Protein AF-A0A9Q1BTY9-F1 (afdb_monomer)

InterPro domains:
  IPR027359 Voltage-dependent channel domain superfamily [G3DSA:1.20.120.350] (70-193)
  IPR028798 Two pore channel protein 2 [PTHR46768] (31-178)

Solvent-accessible surface area (backbone atoms only — not comparable to full-atom values): 19332 Å² total; per-residue (Å²): 140,76,90,82,88,76,89,77,84,79,78,96,79,78,81,90,71,83,92,81,78,96,70,88,74,77,89,74,75,88,72,70,86,66,78,76,77,64,53,66,60,60,53,52,51,52,51,51,52,54,53,27,61,78,68,72,56,80,85,69,50,53,87,47,67,68,47,45,50,52,50,55,54,56,71,28,68,69,50,46,50,52,54,53,48,38,54,52,50,59,63,53,43,58,42,60,38,82,79,42,63,65,48,97,40,89,50,80,90,70,45,66,86,60,68,78,71,62,67,67,59,58,53,49,54,49,49,55,38,50,52,52,52,50,51,51,52,53,51,51,49,64,38,45,30,76,82,53,44,81,70,38,65,64,60,49,52,50,54,50,49,53,52,51,52,52,51,49,49,53,52,45,65,75,46,60,86,75,56,86,87,73,81,74,76,76,65,76,62,75,75,57,80,68,65,72,86,45,64,80,57,50,70,57,53,58,51,48,62,65,62,63,71,74,71,86,73,84,77,86,84,85,80,88,86,90,85,83,91,83,88,90,85,89,85,84,78,84,82,81,85,68,77,82,56,90,66,55,74,53,56,48,49,64,46,61,65,45,73,68,47,31,50,50,48,50,56,42,40,65,71,51,76,44,70,61,70,77,51,46,49,49,30,73,77,37,68,72,52,46,55,58,57,54,51,50,49,72,70,65,111

Organism: Holothuria leucospilota (NCBI:txid206669)

Mean predicted aligned error: 18.23 Å

Radius of gyration: 35.83 Å; Cα contacts (8 Å, |Δi|>4): 144; chains: 1; bounding box: 82×76×101 Å

Foldseek 3Di:
DDDDDDDDDDDPPPPPDDDDDDDDDPPPPVPDPPPCVVVVLVVLLVVLVVVCVVVVHDPLWDSDSVLSVLVCVCPDPVNVVVLVVLLVLLVVLVCQPPVHVPFPDPDPVPTDDGDHDDLVVSLVSLVVSLVSLVVVLVSVCNTNDDVCQVVPPLSVVSVVLSVVSVVLSVVCVVPVVPDDDDDPPPPPSSVRNVPPVVPVVCVPVVVVVVVVVPPPDPDDDDDDDDDDDDDDDDDDDDDDPDPDDPVLVVQQCQQPVDPVSVVVSLVCVLVVVCPPSNVVSVCNVPVVSVVVSVVSNVVSD

pLDDT: mean 71.25, std 22.68, range [27.02, 96.12]

Structure (mmCIF, N/CA/C/O backbone):
data_AF-A0A9Q1BTY9-F1
#
_entry.id   AF-A0A9Q1BTY9-F1
#
loop_
_atom_site.group_PDB
_atom_site.id
_atom_site.type_symbol
_atom_site.label_atom_id
_atom_site.label_alt_id
_atom_site.label_comp_id
_atom_site.label_asym_id
_atom_site.label_entity_id
_atom_site.label_seq_id
_atom_site.pdbx_PDB_ins_code
_atom_site.Cartn_x
_atom_site.Cartn_y
_atom_site.Cartn_z
_atom_site.occupancy
_atom_site.B_iso_or_equiv
_atom_site.auth_seq_id
_atom_site.auth_comp_id
_atom_site.auth_asym_id
_atom_site.auth_atom_id
_atom_site.pdbx_PDB_model_num
ATOM 1 N N . MET A 1 1 ? 0.082 -37.544 58.918 1.00 34.84 1 MET A N 1
ATOM 2 C CA . MET A 1 1 ? 0.446 -38.167 57.631 1.00 34.84 1 MET A CA 1
ATOM 3 C C . MET A 1 1 ? -0.803 -38.863 57.139 1.00 34.84 1 MET A C 1
ATOM 5 O O . MET A 1 1 ? -1.218 -39.798 57.795 1.00 34.84 1 MET A O 1
ATOM 9 N N . GLU A 1 2 ? -1.520 -38.430 56.116 1.00 39.44 2 GLU A N 1
ATOM 10 C CA . GLU A 1 2 ? -1.364 -37.319 55.177 1.00 39.44 2 GLU A CA 1
ATOM 11 C C . GLU A 1 2 ? -2.742 -37.141 54.520 1.00 39.44 2 GLU A C 1
ATOM 13 O O . GLU A 1 2 ? -3.433 -38.130 54.280 1.00 39.44 2 GLU A O 1
ATOM 18 N N . ASN A 1 3 ? -3.154 -35.891 54.312 1.00 39.75 3 ASN A N 1
ATOM 19 C CA . ASN A 1 3 ? -4.343 -35.524 53.545 1.00 39.75 3 ASN A CA 1
ATOM 20 C C . ASN A 1 3 ? -4.148 -35.906 52.076 1.00 39.75 3 ASN A C 1
ATOM 22 O O . ASN A 1 3 ? -3.052 -35.711 51.564 1.00 39.75 3 ASN A O 1
ATOM 26 N N . HIS A 1 4 ? -5.220 -36.291 51.384 1.00 38.91 4 HIS A N 1
ATOM 27 C CA . HIS A 1 4 ? -5.396 -35.935 49.976 1.00 38.91 4 HIS A CA 1
ATOM 28 C C . HIS A 1 4 ? -6.888 -35.920 49.627 1.00 38.91 4 HIS A C 1
ATOM 30 O O . HIS A 1 4 ? -7.477 -36.941 49.280 1.00 38.91 4 HIS A O 1
ATOM 36 N N . ASP A 1 5 ? -7.474 -34.728 49.742 1.00 44.66 5 ASP A N 1
ATOM 37 C CA . ASP A 1 5 ? -8.727 -34.354 49.095 1.00 44.66 5 ASP A CA 1
ATOM 38 C C . ASP A 1 5 ? -8.501 -34.263 47.581 1.00 44.66 5 ASP A C 1
ATOM 40 O O . ASP A 1 5 ? -7.512 -33.686 47.114 1.00 44.66 5 ASP A O 1
ATOM 44 N N . GLY A 1 6 ? -9.422 -34.838 46.815 1.00 37.38 6 GLY A N 1
ATOM 45 C CA . GLY A 1 6 ? -9.457 -34.768 45.361 1.00 37.38 6 GLY A CA 1
ATOM 46 C C . GLY A 1 6 ? -10.889 -34.560 44.896 1.00 37.38 6 GLY A C 1
ATOM 47 O O . GLY A 1 6 ? -11.554 -35.519 44.515 1.00 37.38 6 GLY A O 1
ATOM 48 N N . ASP A 1 7 ? -11.353 -33.312 44.938 1.00 36.31 7 ASP A N 1
ATOM 49 C CA . ASP A 1 7 ? -12.617 -32.890 44.335 1.00 36.31 7 ASP A CA 1
ATOM 50 C C . ASP A 1 7 ? -12.505 -32.956 42.804 1.00 36.31 7 ASP A C 1
ATOM 52 O O . ASP A 1 7 ? -11.919 -32.084 42.156 1.00 36.31 7 ASP A O 1
ATOM 56 N N . TYR A 1 8 ? -13.070 -34.008 42.212 1.00 38.78 8 TYR A N 1
ATOM 57 C CA . TYR A 1 8 ? -13.344 -34.058 40.779 1.00 38.78 8 TYR A CA 1
ATOM 58 C C . TYR A 1 8 ? -14.631 -33.277 40.487 1.00 38.78 8 TYR A C 1
ATOM 60 O O . TYR A 1 8 ? -15.715 -33.663 40.913 1.00 38.78 8 TYR A O 1
ATOM 68 N N . TYR A 1 9 ? -14.514 -32.184 39.732 1.00 41.34 9 TYR A N 1
ATOM 69 C CA . TYR A 1 9 ? -15.658 -31.516 39.112 1.00 41.34 9 TYR A CA 1
ATOM 70 C C . TYR A 1 9 ? -16.168 -32.358 37.933 1.00 41.34 9 TYR A C 1
ATOM 72 O O . TYR A 1 9 ? -15.456 -32.531 36.941 1.00 41.34 9 TYR A O 1
ATOM 80 N N . GLU A 1 10 ? -17.405 -32.847 38.022 1.00 42.62 10 GLU A N 1
ATOM 81 C CA . GLU A 1 10 ? -18.132 -33.420 36.885 1.00 42.62 10 GLU A CA 1
ATOM 82 C C . GLU A 1 10 ? -18.632 -32.317 35.923 1.00 42.62 10 GLU A C 1
ATOM 84 O O . GLU A 1 10 ? -19.107 -31.269 36.374 1.00 42.62 10 GLU A O 1
ATOM 89 N N . PRO A 1 11 ? -18.564 -32.515 34.590 1.00 44.09 11 PRO A N 1
ATOM 90 C CA . PRO A 1 11 ? -19.109 -31.574 33.613 1.00 44.09 11 PRO A CA 1
ATOM 91 C C . PRO A 1 11 ? -20.645 -31.610 33.544 1.00 44.09 11 PRO A C 1
ATOM 93 O O . PRO A 1 11 ? -21.258 -32.647 33.307 1.00 44.09 11 PRO A O 1
ATOM 96 N N . LEU A 1 12 ? -21.259 -30.430 33.651 1.00 50.25 12 LEU A N 1
ATOM 97 C CA . LEU A 1 12 ? -22.705 -30.176 33.659 1.00 50.25 12 LEU A CA 1
ATOM 98 C C . LEU A 1 12 ? -23.374 -30.300 32.267 1.00 50.25 12 LEU A C 1
ATOM 100 O O . LEU A 1 12 ? -24.059 -29.376 31.832 1.00 50.25 12 LEU A O 1
ATOM 104 N N . TRP A 1 13 ? -23.158 -31.392 31.532 1.00 46.09 13 TRP A N 1
ATOM 105 C CA . TRP A 1 13 ? -23.820 -31.605 30.229 1.00 46.09 13 TRP A CA 1
ATOM 106 C C . TRP A 1 13 ? -24.440 -32.994 30.047 1.00 46.09 13 TRP A C 1
ATOM 108 O O . TRP A 1 13 ? -25.001 -33.248 28.987 1.00 46.09 13 TRP A O 1
ATOM 118 N N . ASP A 1 14 ? -24.389 -33.867 31.060 1.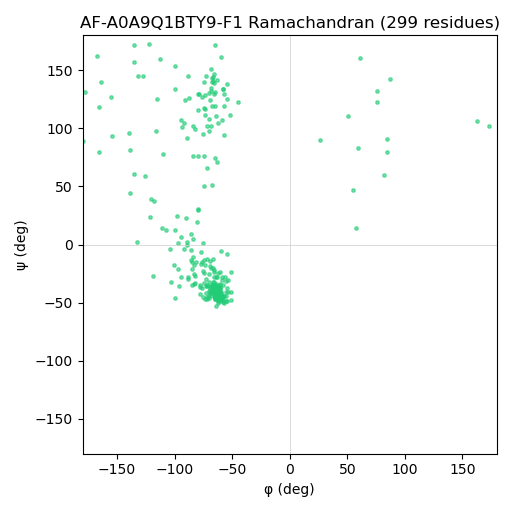00 42.00 14 ASP A N 1
ATOM 119 C CA . ASP A 1 14 ? -24.835 -35.264 30.930 1.00 42.00 14 ASP A CA 1
ATOM 120 C C . ASP A 1 14 ? -25.972 -35.664 31.887 1.00 42.00 14 ASP A C 1
ATOM 122 O O . ASP A 1 14 ? -26.015 -36.767 32.421 1.00 42.00 14 ASP A O 1
ATOM 126 N N . GLN A 1 15 ? -26.935 -34.768 32.117 1.00 42.00 15 GLN A N 1
ATOM 127 C CA . GLN A 1 15 ? -28.197 -35.137 32.771 1.00 42.00 15 GLN A CA 1
ATOM 128 C C . GLN A 1 15 ? -29.348 -35.079 31.769 1.00 42.00 15 GLN A C 1
ATOM 130 O O . GLN A 1 15 ? -30.147 -34.145 31.750 1.00 42.00 15 GLN A O 1
ATOM 135 N N . SER A 1 16 ? -29.440 -36.109 30.927 1.00 47.81 16 SER A N 1
ATOM 136 C CA . SER A 1 16 ? -30.683 -36.441 30.225 1.00 47.81 16 SER A CA 1
ATOM 137 C C . SER A 1 16 ? -31.565 -37.290 31.150 1.00 47.81 16 SER A C 1
ATOM 139 O O . SER A 1 16 ? -31.631 -38.511 31.053 1.00 47.81 16 SER A O 1
ATOM 141 N N . GLY A 1 17 ? -32.192 -36.616 32.118 1.00 40.09 17 GLY A N 1
ATOM 142 C CA . GLY A 1 17 ? -33.158 -37.195 33.049 1.00 40.09 17 GLY A CA 1
ATOM 143 C C . GLY A 1 17 ? -34.589 -37.082 32.522 1.00 40.09 17 GLY A C 1
ATOM 144 O O . GLY A 1 17 ? -35.060 -35.996 32.199 1.00 40.09 17 GLY A O 1
ATOM 145 N N . ASP A 1 18 ? -35.238 -38.236 32.437 1.00 40.19 18 ASP A N 1
ATOM 146 C CA . ASP A 1 18 ? -36.619 -38.524 32.050 1.00 40.19 18 ASP A CA 1
ATOM 147 C C . ASP A 1 18 ? -37.661 -37.582 32.703 1.00 40.19 18 ASP A C 1
ATOM 149 O O . ASP A 1 18 ? -37.743 -37.469 33.927 1.00 40.19 18 ASP A O 1
ATOM 153 N N . PHE A 1 19 ? -38.469 -36.888 31.890 1.00 39.66 19 PHE A N 1
ATOM 154 C CA . PHE A 1 19 ? -39.532 -35.989 32.360 1.00 39.66 19 PHE A CA 1
ATOM 155 C C . PHE A 1 19 ? -40.842 -36.764 32.547 1.00 39.66 19 PHE A C 1
ATOM 157 O O . PHE A 1 19 ? -41.667 -36.863 31.638 1.00 39.66 19 PHE A O 1
ATOM 164 N N . GLY A 1 20 ? -41.062 -37.263 33.762 1.00 40.53 20 GLY A N 1
ATOM 165 C CA . GLY A 1 20 ? -42.338 -37.826 34.194 1.00 40.53 20 GLY A CA 1
ATOM 166 C C . GLY A 1 20 ? -42.661 -37.417 35.626 1.00 40.53 20 GLY A C 1
ATOM 167 O O . GLY A 1 20 ? -42.216 -38.064 36.565 1.00 40.53 20 GLY A O 1
ATOM 168 N N . GLY A 1 21 ? -43.454 -36.358 35.805 1.00 34.88 21 GLY A N 1
ATOM 169 C CA . GLY A 1 21 ? -43.950 -35.974 37.128 1.00 34.88 21 GLY A CA 1
ATOM 170 C C . GLY A 1 21 ? -44.469 -34.545 37.186 1.00 34.88 21 GLY A C 1
ATOM 171 O O . GLY A 1 21 ? -43.704 -33.588 37.178 1.00 34.88 21 GLY A O 1
ATOM 172 N N . SER A 1 22 ? -45.789 -34.402 37.245 1.00 45.06 22 SER A N 1
ATOM 173 C CA . SER A 1 22 ? -46.482 -33.156 37.548 1.00 45.06 22 SER A CA 1
ATOM 174 C C . SER A 1 22 ? -46.278 -32.786 39.019 1.00 45.06 22 SER A C 1
ATOM 176 O O . SER A 1 22 ? -47.010 -33.276 39.879 1.00 45.06 22 SER A O 1
ATOM 178 N N . GLU A 1 23 ? -45.322 -31.908 39.308 1.00 40.97 23 GLU A N 1
ATOM 179 C CA . GLU A 1 23 ? -45.261 -31.204 40.587 1.00 40.97 23 GLU A CA 1
ATOM 180 C C . GLU A 1 23 ? -45.455 -29.707 40.365 1.00 40.97 23 GLU A C 1
ATOM 182 O O . GLU A 1 23 ? -44.814 -29.057 39.539 1.00 40.97 23 GLU A O 1
ATOM 187 N N . GLN A 1 24 ? -46.441 -29.188 41.082 1.00 46.28 24 GLN A N 1
ATOM 188 C CA . GLN A 1 24 ? -46.886 -27.813 41.034 1.00 46.28 24 GLN A CA 1
ATOM 189 C C . GLN A 1 24 ? -45.825 -26.933 41.698 1.00 46.28 24 GLN A C 1
ATOM 191 O O . GLN A 1 24 ? -45.719 -26.886 42.922 1.00 46.28 24 GLN A O 1
ATOM 196 N N . PHE A 1 25 ? -45.018 -26.258 40.880 1.00 41.41 25 PHE A N 1
ATOM 197 C CA . PHE A 1 25 ? -44.069 -25.259 41.355 1.00 41.41 25 PHE A CA 1
ATOM 198 C C . PHE A 1 25 ? -44.838 -24.085 41.972 1.00 41.41 25 PHE A C 1
ATOM 200 O O . PHE A 1 25 ? -45.780 -23.583 41.355 1.00 41.41 25 PHE A O 1
ATOM 207 N N . PRO A 1 26 ? -44.477 -23.629 43.181 1.00 40.16 26 PRO A N 1
ATOM 208 C CA . PRO A 1 26 ? -45.090 -22.442 43.740 1.00 40.16 26 PRO A CA 1
ATOM 209 C C . PRO A 1 26 ? -44.622 -21.225 42.927 1.00 40.16 26 PRO A C 1
ATOM 211 O O . PRO A 1 26 ? -43.421 -20.987 42.777 1.00 40.16 26 PRO A O 1
ATOM 214 N N . ASP A 1 27 ? -45.584 -20.459 42.406 1.00 45.72 27 ASP A N 1
ATOM 215 C CA . ASP A 1 27 ? -45.416 -19.186 41.687 1.00 45.72 27 ASP A CA 1
ATOM 216 C C . ASP A 1 27 ? -44.894 -18.062 42.611 1.00 45.72 27 ASP A C 1
ATOM 218 O O . ASP A 1 27 ? -45.450 -16.968 42.692 1.00 45.72 27 ASP A O 1
ATOM 222 N N . THR A 1 28 ? -43.814 -18.313 43.349 1.00 45.72 28 THR A N 1
ATOM 223 C CA . THR A 1 28 ? -43.195 -17.357 44.283 1.00 45.72 28 THR A CA 1
ATOM 224 C C . THR A 1 28 ? -41.830 -16.853 43.819 1.00 45.72 28 THR A C 1
ATOM 226 O O . THR A 1 28 ? -41.118 -16.216 44.590 1.00 45.72 28 THR A O 1
ATOM 229 N N . MET A 1 29 ? -41.464 -17.067 42.550 1.00 44.47 29 MET A N 1
ATOM 230 C CA . MET A 1 29 ? -40.267 -16.453 41.947 1.00 44.47 29 MET A CA 1
ATOM 231 C C . MET A 1 29 ? -40.569 -15.284 40.997 1.00 44.47 29 MET A C 1
ATOM 233 O O . MET A 1 29 ? -39.647 -14.598 40.565 1.00 44.47 29 MET A O 1
ATOM 237 N N . LEU A 1 30 ? -41.843 -14.973 40.735 1.00 48.91 30 LEU A N 1
ATOM 238 C CA . LEU A 1 30 ? -42.255 -13.819 39.917 1.00 48.91 30 LEU A CA 1
ATOM 239 C C . LEU A 1 30 ? -42.475 -12.533 40.730 1.00 48.91 30 LEU A C 1
ATOM 241 O O . LEU A 1 30 ? -43.172 -11.616 40.302 1.00 48.91 30 LEU A O 1
ATOM 245 N N . GLN A 1 31 ? -41.862 -12.448 41.911 1.00 47.00 31 GLN A N 1
ATOM 246 C CA . GLN A 1 31 ? -41.923 -11.257 42.752 1.00 47.00 31 GLN A CA 1
ATOM 247 C C . GLN A 1 31 ? -40.572 -10.931 43.391 1.00 47.00 31 GLN A C 1
ATOM 249 O O . GLN A 1 31 ? -40.478 -10.568 44.557 1.00 47.00 31 GLN A O 1
ATOM 254 N N . SER A 1 32 ? -39.499 -11.009 42.603 1.00 43.44 32 SER A N 1
ATOM 255 C CA . SER A 1 32 ? -38.347 -10.151 42.860 1.00 43.44 32 SER A CA 1
ATOM 256 C C . SER A 1 32 ? -38.513 -8.916 41.992 1.00 43.44 32 SER A C 1
ATOM 258 O O . SER A 1 32 ? -38.260 -8.943 40.790 1.00 43.44 32 SER A O 1
ATOM 260 N N . GLY A 1 33 ? -38.973 -7.827 42.606 1.00 47.09 33 GLY A N 1
ATOM 261 C CA . GLY A 1 33 ? -38.785 -6.484 42.079 1.00 47.09 33 GLY A CA 1
ATOM 262 C C . GLY A 1 33 ? -37.293 -6.169 42.033 1.00 47.09 33 GLY A C 1
ATOM 263 O O . GLY A 1 33 ? -36.796 -5.375 42.828 1.00 47.09 33 GLY A O 1
ATOM 264 N N . ARG A 1 34 ? -36.564 -6.813 41.118 1.00 47.28 34 ARG A N 1
ATOM 265 C CA . ARG A 1 34 ? -35.237 -6.380 40.722 1.00 47.28 34 ARG A CA 1
ATOM 266 C C . ARG A 1 34 ? -35.487 -5.177 39.836 1.00 47.28 34 ARG A C 1
ATOM 268 O O . ARG A 1 34 ? -35.808 -5.296 38.661 1.00 47.28 34 ARG A O 1
ATOM 275 N N . THR A 1 35 ? -35.432 -3.992 40.431 1.00 50.53 35 THR A N 1
ATOM 276 C CA . THR A 1 35 ? -35.117 -2.797 39.660 1.00 50.53 35 THR A CA 1
ATOM 277 C C . THR A 1 35 ? -33.772 -3.090 39.014 1.00 50.53 35 THR A C 1
ATOM 279 O O . THR A 1 35 ? -32.734 -2.962 39.667 1.00 50.53 35 THR A O 1
ATOM 282 N N . ASP A 1 36 ? -33.811 -3.593 37.783 1.00 56.72 36 ASP A N 1
ATOM 283 C CA . ASP A 1 36 ? -32.660 -3.840 36.933 1.00 56.72 36 ASP A CA 1
ATOM 284 C C . ASP A 1 36 ? -32.032 -2.485 36.609 1.00 56.72 36 ASP A C 1
ATOM 286 O O . ASP A 1 36 ? -32.120 -1.959 35.502 1.00 56.72 36 ASP A O 1
ATOM 290 N N . ILE A 1 37 ? -31.352 -1.902 37.594 1.00 57.66 37 ILE A N 1
ATOM 291 C CA . ILE A 1 37 ? -30.262 -0.967 37.359 1.00 57.66 37 ILE A CA 1
ATOM 292 C C . ILE A 1 37 ? -29.118 -1.846 36.852 1.00 57.66 37 ILE A C 1
ATOM 294 O O . ILE A 1 37 ? -28.123 -2.089 37.529 1.00 57.66 37 ILE A O 1
ATOM 298 N N . CYS A 1 38 ? -29.321 -2.437 35.676 1.00 65.50 38 CYS A N 1
ATOM 299 C CA . CYS A 1 38 ? -28.253 -3.053 34.932 1.00 65.50 38 CYS A CA 1
ATOM 300 C C . CYS A 1 38 ? -27.336 -1.887 34.585 1.00 65.50 38 CYS A C 1
ATOM 302 O O . CYS A 1 38 ? -27.743 -0.985 33.850 1.00 65.50 38 CYS A O 1
ATOM 304 N N . ASP A 1 39 ? -26.156 -1.848 35.200 1.00 83.75 39 ASP A N 1
ATOM 305 C CA . ASP A 1 39 ? -25.169 -0.812 34.932 1.00 83.75 39 ASP A CA 1
ATOM 306 C C . ASP A 1 39 ? -24.959 -0.757 33.413 1.00 83.75 39 ASP A C 1
ATOM 308 O O . ASP A 1 39 ? -24.499 -1.720 32.788 1.00 83.75 39 ASP A O 1
ATOM 312 N N . SER A 1 40 ? -25.405 0.338 32.794 1.00 84.06 40 SER A N 1
ATOM 313 C CA . SER A 1 40 ? -25.456 0.478 31.337 1.00 84.06 40 SER A CA 1
ATOM 314 C C . SER A 1 40 ? -24.062 0.366 30.720 1.00 84.06 40 SER A C 1
ATOM 316 O O . SER A 1 40 ? -23.922 -0.043 29.564 1.00 84.06 40 SER A O 1
ATOM 318 N N . THR A 1 41 ? -23.025 0.653 31.512 1.00 87.56 41 THR A N 1
ATOM 319 C CA . THR A 1 41 ? -21.621 0.482 31.141 1.00 87.56 41 THR A CA 1
ATOM 320 C C . THR A 1 41 ? -21.213 -0.994 31.091 1.00 87.56 41 THR A C 1
ATOM 322 O O . THR A 1 41 ? -20.625 -1.425 30.097 1.00 87.56 41 THR A O 1
ATOM 325 N N . ALA A 1 42 ? -21.604 -1.791 32.090 1.00 89.38 42 ALA A N 1
ATOM 326 C CA . ALA A 1 42 ? -21.352 -3.230 32.136 1.00 89.38 42 ALA A CA 1
ATOM 327 C C . ALA A 1 42 ? -22.109 -3.972 31.023 1.00 89.38 42 ALA A C 1
ATOM 329 O O . ALA A 1 42 ? -21.561 -4.875 30.388 1.00 89.38 42 ALA A O 1
ATOM 330 N N . LEU A 1 43 ? -23.342 -3.546 30.723 1.00 91.31 43 LEU A N 1
ATOM 331 C CA . LEU A 1 43 ? -24.116 -4.082 29.602 1.00 91.31 43 LEU A CA 1
ATOM 332 C C . LEU A 1 43 ? -23.453 -3.765 28.251 1.00 91.31 43 LEU A C 1
ATOM 334 O O . LEU A 1 43 ? -23.321 -4.659 27.414 1.00 91.31 43 LEU A O 1
ATOM 338 N N . LEU A 1 44 ? -22.981 -2.528 28.039 1.00 91.44 44 LEU A N 1
ATOM 339 C CA . LEU A 1 44 ? -22.255 -2.155 26.817 1.00 91.44 44 LEU A CA 1
ATOM 340 C C . LEU A 1 44 ? -20.976 -2.986 26.644 1.00 91.44 44 LEU A C 1
ATOM 342 O O . LEU A 1 44 ? -20.699 -3.467 25.544 1.00 91.44 44 LEU A O 1
ATOM 346 N N . GLN A 1 45 ? -20.222 -3.184 27.724 1.00 93.62 45 GLN A N 1
ATOM 347 C CA . GLN A 1 45 ? -19.016 -4.007 27.719 1.00 93.62 45 GLN A CA 1
ATOM 348 C C . GLN A 1 45 ? -19.325 -5.466 27.349 1.00 93.62 45 GLN A C 1
ATOM 350 O O . GLN A 1 45 ? -18.666 -6.025 26.469 1.00 93.62 45 GLN A O 1
ATOM 355 N N . ALA A 1 46 ? -20.350 -6.065 27.965 1.00 93.12 46 ALA A N 1
ATOM 356 C CA . ALA A 1 46 ? -20.770 -7.434 27.667 1.00 93.12 46 ALA A CA 1
ATOM 357 C C . ALA A 1 46 ? -21.155 -7.601 26.187 1.00 93.12 46 ALA A C 1
ATOM 359 O O . ALA A 1 46 ? -20.704 -8.541 25.530 1.00 93.12 46 ALA A O 1
ATOM 360 N N . VAL A 1 47 ? -21.917 -6.652 25.630 1.00 93.56 47 VAL A N 1
ATOM 361 C CA . VAL A 1 47 ? -22.302 -6.657 24.209 1.00 93.56 47 VAL A CA 1
ATOM 362 C C . VAL A 1 47 ? -21.073 -6.603 23.298 1.00 93.56 47 VAL A C 1
ATOM 364 O O . VAL A 1 47 ? -20.987 -7.379 22.345 1.00 93.56 47 VAL A O 1
ATOM 367 N N . VAL A 1 48 ? -20.104 -5.728 23.586 1.00 94.19 48 VAL A N 1
ATOM 368 C CA . VAL A 1 48 ? -18.885 -5.601 22.769 1.00 94.19 48 VAL A CA 1
ATOM 369 C C . VAL A 1 48 ? -18.060 -6.891 22.786 1.00 94.19 48 VAL A C 1
ATOM 371 O O . VAL A 1 48 ? -17.604 -7.322 21.726 1.00 94.19 48 VAL A O 1
ATOM 374 N N . PHE A 1 49 ? -17.924 -7.557 23.936 1.00 93.88 49 PHE A N 1
ATOM 375 C CA . PHE A 1 49 ? -17.206 -8.834 24.020 1.00 93.88 49 PHE A CA 1
ATOM 376 C C . PHE A 1 49 ? -17.900 -9.969 23.263 1.00 93.88 49 PHE A C 1
ATOM 378 O O . PHE A 1 49 ? -17.223 -10.749 22.591 1.00 93.88 49 PHE A O 1
ATOM 385 N N . VAL A 1 50 ? -19.233 -10.037 23.301 1.00 94.56 50 VAL A N 1
ATOM 386 C CA . VAL A 1 50 ? -19.990 -11.007 22.493 1.00 94.56 50 VAL A CA 1
ATOM 387 C C . VAL A 1 50 ? -19.805 -10.722 20.999 1.00 94.56 50 VAL A C 1
ATOM 389 O O . VAL A 1 50 ? -19.512 -11.637 20.227 1.00 94.56 50 VAL A O 1
ATOM 392 N N . GLU A 1 51 ? -19.897 -9.457 20.574 1.00 93.56 51 GLU A N 1
ATOM 393 C CA . GLU A 1 51 ? -19.639 -9.082 19.178 1.00 93.56 51 GLU A CA 1
ATOM 394 C C . GLU A 1 51 ? -18.198 -9.414 18.740 1.00 93.56 51 GLU A C 1
ATOM 396 O O . GLU A 1 51 ? -17.976 -9.829 17.598 1.00 93.56 51 GLU A O 1
ATOM 401 N N . ASP A 1 52 ? -17.213 -9.220 19.619 1.00 93.75 52 ASP A N 1
ATOM 402 C CA . ASP A 1 52 ? -15.807 -9.558 19.377 1.00 93.75 52 ASP A CA 1
ATOM 403 C C . ASP A 1 52 ? -15.582 -11.054 19.220 1.00 93.75 52 ASP A C 1
ATOM 405 O O . ASP A 1 52 ? -14.873 -11.454 18.292 1.00 93.75 52 ASP A O 1
ATOM 409 N N . ALA A 1 53 ? -16.221 -11.867 20.061 1.00 93.38 53 ALA A N 1
ATOM 410 C CA . ALA A 1 53 ? -16.159 -13.319 19.974 1.00 93.38 53 ALA A CA 1
ATOM 411 C C . ALA A 1 53 ? -16.721 -13.817 18.633 1.00 93.38 53 ALA A C 1
ATOM 413 O O . ALA A 1 53 ? -16.051 -14.572 17.929 1.00 93.38 53 ALA A O 1
ATOM 414 N N . VAL A 1 54 ? -17.893 -13.316 18.221 1.00 94.69 54 VAL A N 1
ATOM 415 C CA . VAL A 1 54 ? -18.524 -13.680 16.936 1.00 94.69 54 VAL A CA 1
ATOM 416 C C . VAL A 1 54 ? -17.668 -13.246 15.740 1.00 94.69 54 VAL A C 1
ATOM 418 O O . VAL A 1 54 ? -17.577 -13.953 14.737 1.00 94.69 54 VAL A O 1
ATOM 421 N N . LYS A 1 55 ? -17.017 -12.080 15.826 1.00 90.94 55 LYS A N 1
ATOM 422 C CA . LYS A 1 55 ? -16.184 -11.529 14.743 1.00 90.94 55 LYS A CA 1
ATOM 423 C C . LYS A 1 55 ? -14.716 -11.975 14.812 1.00 90.94 55 LYS A C 1
ATOM 425 O O . LYS A 1 55 ? -13.935 -11.575 13.947 1.00 90.94 55 LYS A O 1
ATOM 430 N N . TYR A 1 56 ? -14.344 -12.823 15.775 1.00 92.12 56 TYR A N 1
ATOM 431 C CA . TYR A 1 56 ? -12.978 -13.307 16.014 1.00 92.12 56 TYR A CA 1
ATOM 432 C C . TYR A 1 56 ? -11.948 -12.180 16.209 1.00 92.12 56 TYR A C 1
ATOM 434 O O . TYR A 1 56 ? -10.874 -12.186 15.598 1.00 92.12 56 TYR A O 1
ATOM 442 N N . ARG A 1 57 ? -12.281 -11.187 17.038 1.00 89.31 57 ARG A N 1
ATOM 443 C CA . ARG A 1 57 ? -11.412 -10.041 17.360 1.00 89.31 57 ARG A CA 1
ATOM 444 C C . ARG A 1 57 ? -10.708 -10.245 18.705 1.00 89.31 57 ARG A C 1
ATOM 446 O O . ARG A 1 57 ? -11.191 -10.966 19.569 1.00 89.31 57 ARG A O 1
ATOM 453 N N . SER A 1 58 ? -9.542 -9.618 18.876 1.00 87.44 58 SER A N 1
ATOM 454 C CA . SER A 1 58 ? -8.778 -9.686 20.133 1.00 87.44 58 SER A CA 1
ATOM 455 C C . SER A 1 58 ? -9.189 -8.585 21.117 1.00 87.44 58 SER A C 1
ATOM 457 O O . SER A 1 58 ? -9.435 -7.455 20.701 1.00 87.44 58 SER A O 1
ATOM 459 N N . ILE A 1 59 ? -9.168 -8.887 22.419 1.00 86.06 59 ILE A N 1
ATOM 460 C CA . ILE A 1 59 ? -9.682 -8.032 23.514 1.00 86.06 59 ILE A CA 1
ATOM 461 C C . ILE A 1 59 ? -8.679 -6.919 23.920 1.00 86.06 59 ILE A C 1
ATOM 463 O O . ILE A 1 59 ? -8.749 -6.331 24.989 1.00 86.06 59 ILE A O 1
ATOM 467 N N . ASN A 1 60 ? -7.711 -6.580 23.068 1.00 83.75 60 ASN A N 1
ATOM 468 C CA . ASN A 1 60 ? -6.609 -5.668 23.417 1.00 83.75 60 ASN A CA 1
ATOM 469 C C . ASN A 1 60 ? -6.978 -4.162 23.364 1.00 83.75 60 ASN A C 1
ATOM 471 O O . ASN A 1 60 ? -6.117 -3.338 23.056 1.00 83.75 60 ASN A O 1
ATOM 475 N N . HIS A 1 61 ? -8.236 -3.793 23.623 1.00 88.81 61 HIS A N 1
ATOM 476 C CA . HIS A 1 61 ? -8.732 -2.411 23.576 1.00 88.81 61 HIS A CA 1
ATOM 477 C C . HIS A 1 61 ? -9.120 -1.890 24.971 1.00 88.81 61 HIS A C 1
ATOM 479 O O . HIS A 1 61 ? -9.339 -2.661 25.904 1.00 88.81 61 HIS A O 1
ATOM 485 N N . LYS A 1 62 ? -9.190 -0.564 25.133 1.00 90.06 62 LYS A N 1
ATOM 486 C CA . LYS A 1 62 ? -9.625 0.068 26.390 1.00 90.06 62 LYS A CA 1
ATOM 487 C C . LYS A 1 62 ? -11.100 -0.204 26.684 1.00 90.06 62 LYS A C 1
ATOM 489 O O . LYS A 1 62 ? -11.933 -0.104 25.792 1.00 90.06 62 LYS A O 1
ATOM 494 N N . ILE A 1 63 ? -11.413 -0.441 27.955 1.00 90.38 63 ILE A N 1
ATOM 495 C CA . ILE A 1 63 ? -12.744 -0.860 28.428 1.00 90.38 63 ILE A CA 1
ATOM 496 C C . ILE A 1 63 ? -13.608 0.342 28.883 1.00 90.38 63 ILE A C 1
ATOM 498 O O . ILE A 1 63 ? -14.715 0.182 29.379 1.00 90.38 63 ILE A O 1
ATOM 502 N N . ASP A 1 64 ? -13.152 1.582 28.680 1.00 91.31 64 ASP A N 1
ATOM 503 C CA . ASP A 1 64 ? -13.925 2.770 29.073 1.00 91.31 64 ASP A CA 1
ATOM 504 C C . ASP A 1 64 ? -15.220 2.904 28.240 1.00 91.31 64 ASP A C 1
ATOM 506 O O . ASP A 1 64 ? -15.188 2.663 27.029 1.00 91.31 64 ASP A O 1
ATOM 510 N N . PRO A 1 65 ? -16.346 3.385 28.805 1.00 89.50 65 PRO A N 1
ATOM 511 C CA . PRO A 1 65 ? -17.630 3.454 28.094 1.00 89.50 65 PRO A CA 1
ATOM 512 C C . PRO A 1 65 ? -17.580 4.339 26.837 1.00 89.50 65 PRO A C 1
ATOM 514 O O . PRO A 1 65 ? -18.160 4.003 25.805 1.00 89.50 65 PRO A O 1
ATOM 517 N N . VAL A 1 66 ? -16.829 5.443 26.886 1.00 91.44 66 VAL A N 1
ATOM 518 C CA . VAL A 1 66 ? -16.610 6.328 25.729 1.00 91.44 66 VAL A CA 1
ATOM 519 C C . VAL A 1 66 ? -15.737 5.642 24.674 1.00 91.44 66 VAL A C 1
ATOM 521 O O . VAL A 1 66 ? -16.045 5.691 23.483 1.00 91.44 66 VAL A O 1
ATOM 524 N N . SER A 1 67 ? -14.675 4.953 25.101 1.00 92.50 67 SER A N 1
ATOM 525 C CA . SER A 1 67 ? -13.783 4.192 24.216 1.00 92.50 67 SER A CA 1
ATOM 526 C C . SER A 1 67 ? -14.536 3.066 23.494 1.00 92.50 67 SER A C 1
ATOM 528 O O . SER A 1 67 ? -14.352 2.880 22.292 1.00 92.50 67 SER A O 1
ATOM 530 N N . LEU A 1 68 ? -15.440 2.369 24.191 1.00 92.44 68 LEU A N 1
ATOM 531 C CA . LEU A 1 68 ? -16.301 1.320 23.634 1.00 92.44 68 LEU A CA 1
ATOM 532 C C . LEU A 1 68 ? -17.325 1.868 22.628 1.00 92.44 68 LEU A C 1
ATOM 534 O O . LEU A 1 68 ? -17.615 1.216 21.622 1.00 92.44 68 LEU A O 1
ATOM 538 N N . TRP A 1 69 ? -17.842 3.082 22.843 1.00 91.44 69 TRP A N 1
ATOM 539 C CA . TRP A 1 69 ? -18.700 3.743 21.856 1.00 91.44 69 TRP A CA 1
ATOM 540 C C . TRP A 1 69 ? -17.943 4.007 20.547 1.00 91.44 69 TRP A C 1
ATOM 542 O O . TRP A 1 69 ? -18.390 3.581 19.477 1.00 91.44 69 TRP A O 1
ATOM 552 N N . TYR A 1 70 ? -16.751 4.612 20.628 1.00 93.56 70 TYR A N 1
ATOM 553 C CA . TYR A 1 70 ? -15.886 4.824 19.461 1.00 93.56 70 TYR A CA 1
ATOM 554 C C . TYR A 1 70 ? -15.479 3.510 18.790 1.00 93.56 70 TYR A C 1
ATOM 556 O O . TYR A 1 70 ? -15.435 3.442 17.564 1.00 93.56 70 TYR A O 1
ATOM 564 N N . TYR A 1 71 ? -15.230 2.455 19.570 1.00 94.25 71 TYR A N 1
ATOM 565 C CA . TYR A 1 71 ? -14.938 1.116 19.057 1.00 94.25 71 TYR A CA 1
ATOM 566 C C . TYR A 1 71 ? -16.080 0.592 18.179 1.00 94.25 71 TYR A C 1
ATOM 568 O O . TYR A 1 71 ? -15.854 0.116 17.063 1.00 94.25 71 TYR A O 1
ATOM 576 N N . ARG A 1 72 ? -17.325 0.729 18.645 1.00 93.19 72 ARG A N 1
ATOM 577 C CA . ARG A 1 72 ? -18.511 0.276 17.912 1.00 93.19 72 ARG A CA 1
ATOM 578 C C . ARG A 1 72 ? -18.747 1.082 16.633 1.00 93.19 72 ARG A C 1
ATOM 580 O O . ARG A 1 72 ? -19.083 0.495 15.605 1.00 93.19 72 ARG A O 1
ATOM 587 N N . VAL A 1 73 ? -18.515 2.397 16.674 1.00 93.88 73 VAL A N 1
ATOM 588 C CA . VAL A 1 73 ? -18.565 3.274 15.489 1.00 93.88 73 VAL A CA 1
ATOM 589 C C . VAL A 1 73 ? -17.466 2.908 14.490 1.00 93.88 73 VAL A C 1
ATOM 591 O O . VAL A 1 73 ? -17.751 2.740 13.307 1.00 93.88 73 VAL A O 1
ATOM 594 N N . TYR A 1 74 ? -16.231 2.716 14.951 1.00 94.38 74 TYR A N 1
ATOM 595 C CA . TYR A 1 74 ? -15.088 2.364 14.107 1.00 94.38 74 TYR A CA 1
ATOM 596 C C . TYR A 1 74 ? -15.304 1.034 13.367 1.00 94.38 74 TYR A C 1
ATOM 598 O O . TYR A 1 74 ? -15.047 0.936 12.169 1.00 94.38 74 TYR A O 1
ATOM 606 N N . TYR A 1 75 ? -15.855 0.024 14.044 1.00 92.94 75 TYR A N 1
ATOM 607 C CA . TYR A 1 75 ? -16.184 -1.273 13.436 1.00 92.94 75 TYR A CA 1
ATOM 608 C C . TYR A 1 75 ? -17.557 -1.328 12.749 1.00 92.94 75 TYR A C 1
ATOM 610 O O . TYR A 1 75 ? -18.010 -2.407 12.347 1.00 92.94 75 TYR A O 1
ATOM 618 N N . SER A 1 76 ? -18.236 -0.192 12.603 1.00 94.31 76 SER A N 1
ATOM 619 C CA . SER A 1 76 ? -19.472 -0.123 11.832 1.00 94.31 76 SER A CA 1
ATOM 620 C C . SER A 1 76 ? -19.195 -0.344 10.340 1.00 94.31 76 SER A C 1
ATOM 622 O O . SER A 1 76 ? -18.128 -0.020 9.816 1.00 94.31 76 SER A O 1
ATOM 624 N N . ARG A 1 77 ? -20.185 -0.894 9.627 1.00 94.25 77 ARG A N 1
ATOM 625 C CA . ARG A 1 77 ? -20.105 -1.133 8.178 1.00 94.25 77 ARG A CA 1
ATOM 626 C C . ARG A 1 77 ? -19.679 0.099 7.363 1.00 94.25 77 ARG A C 1
ATOM 628 O O . ARG A 1 77 ? -18.788 -0.085 6.539 1.00 94.25 77 ARG A O 1
ATOM 635 N N . PRO A 1 78 ? -20.245 1.310 7.556 1.00 95.69 78 PRO A N 1
ATOM 636 C CA . PRO A 1 78 ? -19.882 2.460 6.728 1.00 95.69 78 PRO A CA 1
ATOM 637 C C . PRO A 1 78 ? -18.431 2.905 6.933 1.00 95.69 78 PRO A C 1
ATOM 639 O O . PRO A 1 78 ? -17.750 3.187 5.953 1.00 95.69 78 PRO A O 1
ATOM 642 N N . VAL A 1 79 ? -17.931 2.915 8.175 1.00 94.38 79 VAL A N 1
ATOM 643 C CA . VAL A 1 79 ? -16.543 3.320 8.462 1.00 94.38 79 VAL A CA 1
ATOM 644 C C . VAL A 1 79 ? -15.555 2.323 7.861 1.00 94.38 79 VAL A C 1
ATOM 646 O O . VAL A 1 79 ? -14.601 2.724 7.200 1.00 94.38 79 VAL A O 1
ATOM 649 N N . GLN A 1 80 ? -15.817 1.024 8.009 1.00 93.31 80 GLN A N 1
ATOM 650 C CA . GLN A 1 80 ? -14.974 -0.009 7.404 1.00 93.31 80 GLN A CA 1
ATOM 651 C C . GLN A 1 80 ? -14.995 0.071 5.870 1.00 93.31 80 GLN A C 1
ATOM 653 O O . GLN A 1 80 ? -13.943 0.020 5.239 1.00 93.31 80 GLN A O 1
ATOM 658 N N . TRP A 1 81 ? -16.170 0.272 5.260 1.00 96.12 81 TRP A N 1
ATOM 659 C CA . TRP A 1 81 ? -16.288 0.489 3.814 1.00 96.12 81 TRP A CA 1
ATOM 660 C C . TRP A 1 81 ? -15.509 1.712 3.335 1.00 96.12 81 TRP A C 1
ATOM 662 O O . TRP A 1 81 ? -14.863 1.638 2.297 1.00 96.12 81 TRP A O 1
ATOM 672 N N . LEU A 1 82 ? -15.536 2.812 4.089 1.00 94.94 82 LEU A N 1
ATOM 673 C CA . LEU A 1 82 ? -14.793 4.026 3.762 1.00 94.94 82 LEU A CA 1
ATOM 674 C C . LEU A 1 82 ? -13.279 3.776 3.754 1.00 94.94 82 LEU A C 1
ATOM 676 O O . LEU A 1 82 ? -12.600 4.198 2.819 1.00 94.94 82 LEU A O 1
ATOM 680 N N . VAL A 1 83 ? -12.753 3.047 4.744 1.00 92.38 83 VAL A N 1
ATOM 681 C CA . VAL A 1 83 ? -11.326 2.684 4.781 1.00 92.38 83 VAL A CA 1
ATOM 682 C C . VAL A 1 83 ? -10.968 1.769 3.604 1.00 92.38 83 VAL A C 1
ATOM 684 O O . VAL A 1 83 ? -9.989 2.027 2.907 1.00 92.38 83 VAL A O 1
ATOM 687 N N . TYR A 1 84 ? -11.779 0.748 3.308 1.00 93.19 84 TYR A N 1
ATOM 688 C CA . TYR A 1 84 ? -11.544 -0.131 2.152 1.00 93.19 84 TYR A CA 1
ATOM 689 C C . TYR A 1 84 ? -11.646 0.600 0.806 1.00 93.19 84 TYR A C 1
ATOM 691 O O . TYR A 1 84 ? -10.863 0.329 -0.109 1.00 93.19 84 TYR A O 1
ATOM 699 N N . ALA A 1 85 ? -12.567 1.554 0.683 1.00 94.38 85 ALA A N 1
ATOM 700 C CA . ALA A 1 85 ? -12.681 2.401 -0.495 1.00 94.38 85 ALA A CA 1
ATOM 701 C C . ALA A 1 85 ? -11.428 3.269 -0.669 1.00 94.38 85 ALA A C 1
ATOM 703 O O . ALA A 1 85 ? -10.876 3.302 -1.764 1.00 94.38 85 ALA A O 1
ATOM 704 N N . ALA A 1 86 ? -10.921 3.892 0.401 1.00 93.06 86 ALA A N 1
ATOM 705 C CA . ALA A 1 86 ? -9.681 4.671 0.355 1.00 93.06 86 ALA A CA 1
ATOM 706 C C . ALA A 1 86 ? -8.473 3.818 -0.071 1.00 93.06 86 ALA A C 1
ATOM 708 O O . ALA A 1 86 ? -7.688 4.245 -0.916 1.00 93.06 86 ALA A O 1
ATOM 709 N N . ILE 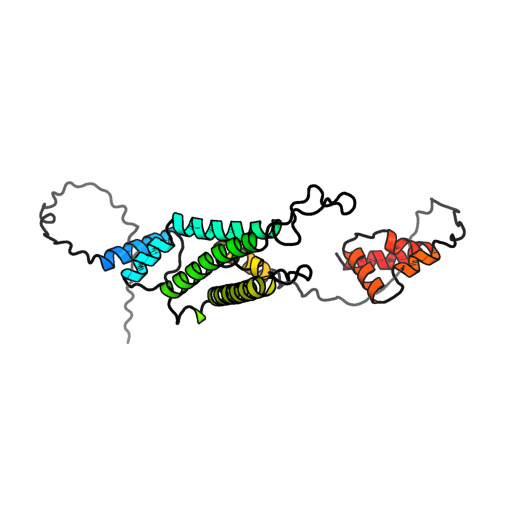A 1 87 ? -8.361 2.582 0.435 1.00 91.06 87 ILE A N 1
ATOM 710 C CA . ILE A 1 87 ? -7.337 1.618 -0.010 1.00 91.06 87 ILE A CA 1
ATOM 711 C C . ILE A 1 87 ? -7.456 1.365 -1.512 1.00 91.06 87 ILE A C 1
ATOM 713 O O . ILE A 1 87 ? -6.461 1.457 -2.231 1.00 91.06 87 ILE A O 1
ATOM 717 N N . THR A 1 88 ? -8.666 1.080 -1.987 1.00 91.06 88 THR A N 1
ATOM 718 C CA . THR A 1 88 ? -8.922 0.806 -3.406 1.00 91.06 88 THR A CA 1
ATOM 719 C C . THR A 1 88 ? -8.558 2.012 -4.271 1.00 91.06 88 THR A C 1
ATOM 721 O O . THR A 1 88 ? -7.868 1.861 -5.274 1.00 91.06 88 THR A O 1
ATOM 724 N N . VAL A 1 89 ? -8.951 3.220 -3.860 1.00 92.00 89 VAL A N 1
ATOM 725 C CA . VAL A 1 89 ? -8.646 4.466 -4.579 1.00 92.00 89 VAL A CA 1
ATOM 726 C C . VAL A 1 89 ? -7.140 4.709 -4.666 1.00 92.00 89 VAL A C 1
ATOM 728 O O . VAL A 1 89 ? -6.658 5.036 -5.745 1.00 92.00 89 VAL A O 1
ATOM 731 N N . VAL A 1 90 ? -6.379 4.494 -3.587 1.00 89.12 90 VAL A N 1
ATOM 732 C CA . VAL A 1 90 ? -4.911 4.658 -3.608 1.00 89.12 90 VAL A CA 1
ATOM 733 C C . VAL A 1 90 ? -4.226 3.652 -4.533 1.00 89.12 90 VAL A C 1
ATOM 735 O O . VAL A 1 90 ? -3.267 4.009 -5.211 1.00 89.12 90 VAL A O 1
ATOM 738 N N . HIS A 1 91 ? -4.728 2.419 -4.623 1.00 88.44 91 HIS A N 1
ATOM 739 C CA . HIS A 1 91 ? -4.192 1.443 -5.576 1.00 88.44 91 HIS A CA 1
ATOM 740 C C . HIS A 1 91 ? -4.578 1.783 -7.021 1.00 88.44 91 HIS A C 1
ATOM 742 O O . HIS A 1 91 ? -3.776 1.593 -7.932 1.00 88.44 91 HIS A O 1
ATOM 748 N N . LEU A 1 92 ? -5.777 2.328 -7.246 1.00 88.81 92 LEU A N 1
ATOM 749 C CA . LEU A 1 92 ? -6.207 2.759 -8.578 1.00 88.81 92 LEU A CA 1
ATOM 750 C C . LEU A 1 92 ? -5.493 4.033 -9.052 1.00 88.81 92 LEU A C 1
ATOM 752 O O . LEU A 1 92 ? -5.269 4.201 -10.250 1.00 88.81 92 LEU A O 1
ATOM 756 N N . LEU A 1 93 ? -5.092 4.904 -8.124 1.00 86.69 93 LEU A N 1
ATOM 757 C CA . LEU A 1 93 ? -4.299 6.103 -8.401 1.00 86.69 93 LEU A CA 1
ATOM 758 C C . LEU A 1 93 ? -2.991 5.775 -9.135 1.00 86.69 93 LEU A C 1
ATOM 760 O O . LEU A 1 93 ? -2.593 6.546 -10.004 1.00 86.69 93 LEU A O 1
ATOM 764 N N . ALA A 1 94 ? -2.396 4.601 -8.900 1.00 84.06 94 ALA A N 1
ATOM 765 C CA . ALA A 1 94 ? -1.194 4.152 -9.607 1.00 84.06 94 ALA A CA 1
ATOM 766 C C . ALA A 1 94 ? -1.373 4.053 -11.138 1.00 84.06 94 ALA A C 1
ATOM 768 O O . ALA A 1 94 ? -0.412 4.243 -11.876 1.00 84.06 94 ALA A O 1
ATOM 769 N N . PHE A 1 95 ? -2.591 3.807 -11.643 1.00 85.19 95 PHE A N 1
ATOM 770 C CA . PHE A 1 95 ? -2.850 3.785 -13.094 1.00 85.19 95 PHE A CA 1
ATOM 771 C C . PHE A 1 95 ? -2.876 5.186 -13.718 1.00 85.19 95 PHE A C 1
ATOM 773 O O . PHE A 1 95 ? -2.664 5.341 -14.926 1.00 85.19 95 PHE A O 1
ATOM 780 N N . VAL A 1 96 ? -3.175 6.191 -12.899 1.00 84.50 96 VAL A N 1
ATOM 781 C CA . VAL A 1 96 ? -3.359 7.589 -13.295 1.00 84.50 96 VAL A CA 1
ATOM 782 C C . VAL A 1 96 ? -2.081 8.400 -13.081 1.00 84.50 96 VAL A C 1
ATOM 784 O O . VAL A 1 96 ? -1.768 9.285 -13.882 1.00 84.50 96 VAL A O 1
ATOM 787 N N . GLU A 1 97 ? -1.341 8.095 -12.018 1.00 79.88 97 GLU A N 1
ATOM 788 C CA . GLU A 1 97 ? -0.044 8.684 -11.691 1.00 79.88 97 GLU A CA 1
ATOM 789 C C . GLU A 1 97 ? 0.992 8.454 -12.795 1.00 79.88 97 GLU A C 1
ATOM 791 O O . G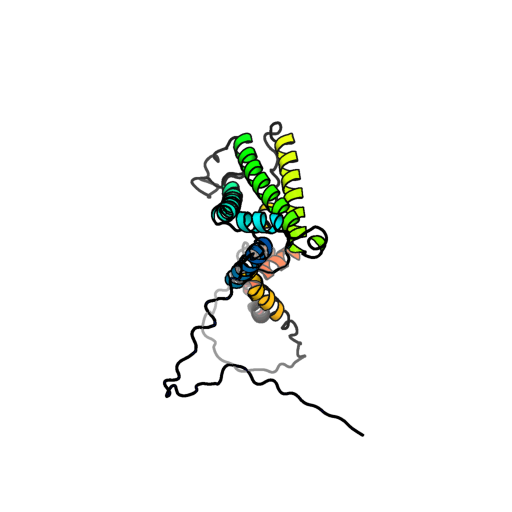LU A 1 97 ? 0.822 7.619 -13.676 1.00 79.88 97 GLU A O 1
ATOM 796 N N . ARG A 1 98 ? 2.063 9.254 -12.796 1.00 72.56 98 ARG A N 1
ATOM 797 C CA . ARG A 1 98 ? 3.106 9.179 -13.827 1.00 72.56 98 ARG A CA 1
ATOM 798 C C . ARG A 1 98 ? 4.060 8.017 -13.522 1.00 72.56 98 ARG A C 1
ATOM 800 O O . ARG A 1 98 ? 4.593 8.044 -12.424 1.00 72.56 98 ARG A O 1
ATOM 807 N N . PRO A 1 99 ? 4.367 7.109 -14.476 1.00 75.19 99 PRO A N 1
ATOM 808 C CA . PRO A 1 99 ? 3.854 7.071 -15.839 1.00 75.19 99 PRO A CA 1
ATOM 809 C C . PRO A 1 99 ? 2.447 6.471 -15.882 1.00 75.19 99 PRO A C 1
ATOM 811 O O . PRO A 1 99 ? 2.209 5.374 -15.387 1.00 75.19 99 PRO A O 1
ATOM 814 N N . SER A 1 100 ? 1.526 7.175 -16.539 1.00 79.06 100 SER A N 1
ATOM 815 C CA . SER A 1 100 ? 0.136 6.741 -16.609 1.00 79.06 100 SER A CA 1
ATOM 816 C C . SER A 1 100 ? 0.019 5.480 -17.462 1.00 79.06 100 SER A C 1
ATOM 818 O O . SER A 1 100 ? 0.546 5.410 -18.579 1.00 79.06 100 SER A O 1
ATOM 820 N N . SER A 1 101 ? -0.702 4.492 -16.936 1.00 83.56 101 SER A N 1
ATOM 821 C CA . SER A 1 101 ? -1.005 3.238 -17.632 1.00 83.56 101 SER A CA 1
ATOM 822 C 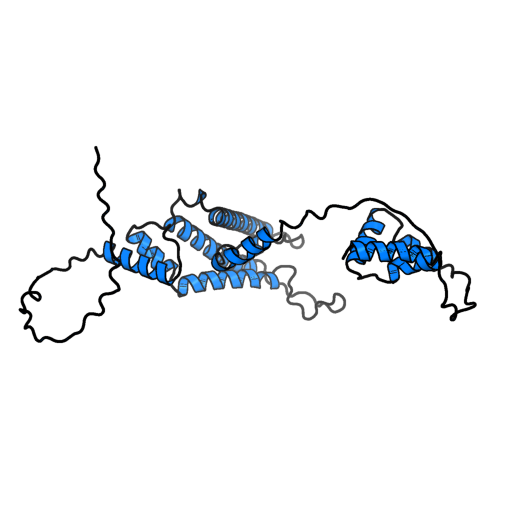C . SER A 1 101 ? -2.254 3.352 -18.517 1.00 83.56 101 SER A C 1
ATOM 824 O O . SER A 1 101 ? -2.576 2.411 -19.240 1.00 83.56 101 SER A O 1
ATOM 826 N N . LEU A 1 102 ? -2.961 4.492 -18.486 1.00 80.62 102 LEU A N 1
ATOM 827 C CA . LEU A 1 102 ? -4.037 4.816 -19.427 1.00 80.62 102 LEU A CA 1
ATOM 828 C C . LEU A 1 102 ? -3.458 5.194 -20.799 1.00 80.62 102 LEU A C 1
ATOM 830 O O . LEU A 1 102 ? -3.416 6.361 -21.194 1.00 80.62 102 LEU A O 1
ATOM 834 N N . THR A 1 103 ? -3.020 4.181 -21.537 1.00 82.81 103 THR A N 1
ATOM 835 C CA . THR A 1 103 ? -2.713 4.278 -22.964 1.00 82.81 103 THR A CA 1
ATOM 836 C C . THR A 1 103 ? -3.462 3.190 -23.718 1.00 82.81 103 THR A C 1
ATOM 838 O O . THR A 1 103 ? -3.658 2.094 -23.209 1.00 82.81 103 THR A O 1
ATOM 841 N N . TRP A 1 104 ? -3.896 3.497 -24.942 1.00 82.31 104 TRP A N 1
ATOM 842 C CA . TRP A 1 104 ? -4.641 2.552 -25.784 1.00 82.31 104 TRP A CA 1
ATOM 843 C C . TRP A 1 104 ? -3.843 1.279 -26.110 1.00 82.31 104 TRP A C 1
ATOM 845 O O . TRP A 1 104 ? -4.409 0.197 -26.203 1.00 82.31 104 TRP A O 1
ATOM 855 N N . SER A 1 105 ? -2.523 1.414 -26.258 1.00 86.25 105 SER A N 1
ATOM 856 C CA . SER A 1 105 ? -1.591 0.310 -26.478 1.00 86.25 105 SER A CA 1
ATOM 857 C C . SER A 1 105 ? -0.401 0.428 -25.525 1.00 86.25 105 SER A C 1
ATOM 859 O O . SER A 1 105 ? 0.041 1.541 -25.221 1.00 86.25 105 SER A O 1
ATOM 861 N N . SER A 1 106 ? 0.108 -0.717 -25.065 1.00 87.19 106 SER A N 1
ATOM 862 C CA . SER A 1 106 ? 1.364 -0.826 -24.308 1.00 87.19 106 SER A CA 1
ATOM 863 C C . SER A 1 106 ? 2.592 -0.934 -25.219 1.00 87.19 106 SER A C 1
ATOM 865 O O . SER A 1 106 ? 3.712 -0.791 -24.735 1.00 87.19 106 SER A O 1
ATOM 867 N N . ASP A 1 107 ? 2.392 -1.184 -26.518 1.00 88.88 107 ASP A N 1
ATOM 868 C CA . ASP A 1 107 ? 3.469 -1.295 -27.503 1.00 88.88 107 ASP A CA 1
ATOM 869 C C . ASP A 1 107 ? 4.151 0.071 -27.699 1.00 88.88 107 ASP A C 1
ATOM 871 O O . ASP A 1 107 ? 3.473 1.007 -28.135 1.00 88.88 107 ASP A O 1
ATOM 875 N N . PRO A 1 108 ? 5.466 0.210 -27.422 1.00 85.75 108 PRO A N 1
ATOM 876 C CA . PRO A 1 108 ? 6.204 1.458 -27.607 1.00 85.75 108 PRO A CA 1
ATOM 877 C C . PRO A 1 108 ? 6.079 2.061 -29.009 1.00 85.75 108 PRO A C 1
ATOM 879 O O . PRO A 1 108 ? 6.110 3.284 -29.134 1.00 85.75 108 PRO A O 1
ATOM 882 N N . TYR A 1 109 ? 5.906 1.235 -30.047 1.00 87.81 109 TYR A N 1
ATOM 883 C CA . TYR A 1 109 ? 5.786 1.704 -31.430 1.00 87.81 109 TYR A CA 1
ATOM 884 C C . TYR A 1 109 ? 4.441 2.376 -31.716 1.00 87.81 109 TYR A C 1
ATOM 886 O O . TYR A 1 109 ? 4.384 3.350 -32.464 1.00 87.81 109 TYR A O 1
ATOM 894 N N . TYR A 1 110 ? 3.362 1.887 -31.101 1.00 87.06 110 TYR A N 1
ATOM 895 C CA . TYR A 1 110 ? 2.001 2.407 -31.290 1.00 87.06 110 TYR A CA 1
ATOM 896 C C . TYR A 1 110 ? 1.495 3.192 -30.075 1.00 87.06 110 TYR A C 1
ATOM 898 O O . TYR A 1 110 ? 0.298 3.485 -29.963 1.00 87.06 110 TYR A O 1
ATOM 906 N N . ARG A 1 111 ? 2.385 3.525 -29.135 1.00 83.19 111 ARG A N 1
ATOM 907 C CA . ARG A 1 111 ? 2.016 4.225 -27.909 1.00 83.19 111 ARG A CA 1
ATOM 908 C C . ARG A 1 111 ? 1.703 5.684 -28.228 1.00 83.19 111 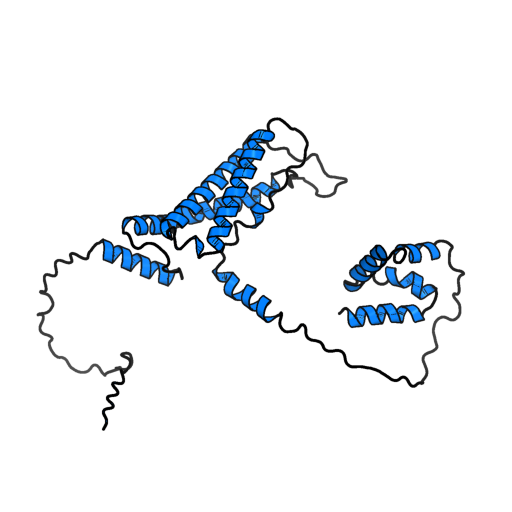ARG A C 1
ATOM 910 O O . ARG A 1 111 ? 2.583 6.468 -28.569 1.00 83.19 111 ARG A O 1
ATOM 917 N N . GLY A 1 112 ? 0.431 6.054 -28.094 1.00 81.50 112 GLY A N 1
ATOM 918 C CA . GLY A 1 112 ? 0.010 7.454 -28.118 1.00 81.50 112 GLY A CA 1
ATOM 919 C C . GLY A 1 112 ? 0.571 8.249 -26.933 1.00 81.50 112 GLY A C 1
ATOM 920 O O . GLY A 1 112 ? 1.139 7.689 -25.992 1.00 81.50 112 GLY A O 1
ATOM 921 N N . THR A 1 113 ? 0.385 9.570 -26.945 1.00 80.38 113 THR A N 1
ATOM 922 C CA . THR A 1 113 ? 0.773 10.411 -25.808 1.00 80.38 113 THR A CA 1
ATOM 923 C C . THR A 1 113 ? -0.089 10.070 -24.584 1.00 80.38 113 THR A C 1
ATOM 925 O O . THR A 1 113 ? -1.317 10.008 -24.697 1.00 80.38 113 THR A O 1
ATOM 928 N N . PRO A 1 114 ? 0.513 9.815 -23.407 1.00 76.81 114 PRO A N 1
ATOM 929 C CA . PRO A 1 114 ? -0.257 9.491 -22.214 1.00 76.81 114 PRO A CA 1
ATOM 930 C C . PRO A 1 114 ? -1.101 10.695 -21.794 1.00 76.81 114 PRO A C 1
ATOM 932 O O . PRO A 1 114 ? -0.634 11.839 -21.820 1.00 76.81 114 PRO A O 1
ATOM 935 N N . TYR A 1 115 ? -2.343 10.434 -21.387 1.00 79.44 115 TYR A N 1
ATOM 936 C CA . TYR A 1 115 ? -3.228 11.473 -20.875 1.00 79.44 115 TYR A CA 1
ATOM 937 C C . TYR A 1 115 ? -2.661 12.047 -19.570 1.00 79.44 115 TYR A C 1
ATOM 939 O O . TYR A 1 115 ? -2.489 11.328 -18.588 1.00 79.44 115 TYR A O 1
ATOM 947 N N . GLN A 1 116 ? -2.363 13.348 -19.550 1.00 77.69 116 GLN A N 1
ATOM 948 C CA . GLN A 1 116 ? -1.791 14.006 -18.377 1.00 77.69 116 GLN A CA 1
ATOM 949 C C . GLN A 1 116 ? -2.894 14.630 -17.524 1.00 77.69 116 GLN A C 1
ATOM 951 O O . GLN A 1 116 ? -3.457 15.667 -17.876 1.00 77.69 116 GLN A O 1
ATOM 956 N N . ILE A 1 117 ? -3.174 14.021 -16.372 1.00 79.88 117 ILE A N 1
ATOM 957 C CA . ILE A 1 117 ? -4.065 14.622 -15.374 1.00 79.88 117 ILE A CA 1
ATOM 958 C C . ILE A 1 117 ? -3.337 15.784 -14.696 1.00 79.88 117 ILE A C 1
ATOM 960 O O . ILE A 1 117 ? -2.119 15.762 -14.498 1.00 79.88 117 ILE A O 1
ATOM 964 N N . SER A 1 118 ? -4.090 16.826 -14.352 1.00 83.12 118 SER A N 1
ATOM 965 C CA . SER A 1 118 ? -3.552 17.966 -13.615 1.00 83.12 118 SER A CA 1
ATOM 966 C C . SER A 1 118 ? -2.945 17.524 -12.280 1.00 83.12 118 SER A C 1
ATOM 968 O O . SER A 1 118 ? -3.573 16.790 -11.518 1.00 83.12 118 SER A O 1
ATOM 970 N N . CYS A 1 119 ? -1.746 18.027 -11.975 1.00 76.94 119 CYS A N 1
ATOM 971 C CA . CYS A 1 119 ? -0.988 17.666 -10.772 1.00 76.94 119 CYS A CA 1
ATOM 972 C C . CYS A 1 119 ? -1.782 17.888 -9.475 1.00 76.94 119 CYS A C 1
ATOM 974 O O . CYS A 1 119 ? -1.744 17.060 -8.569 1.00 76.94 119 CYS A O 1
ATOM 976 N N . TRP A 1 120 ? -2.529 18.992 -9.395 1.00 82.62 120 TRP A N 1
ATOM 977 C CA . TRP A 1 120 ? -3.311 19.336 -8.207 1.00 82.62 120 TRP A CA 1
ATOM 978 C C . TRP A 1 120 ? -4.443 18.337 -7.940 1.00 82.62 120 TRP A C 1
ATOM 980 O O . TRP A 1 120 ? -4.760 18.082 -6.785 1.00 82.62 120 TRP A O 1
ATOM 990 N N . ALA A 1 121 ? -5.032 17.747 -8.986 1.00 85.94 121 ALA A N 1
ATOM 991 C CA . ALA A 1 121 ? -6.156 16.828 -8.843 1.00 85.94 121 ALA A CA 1
ATOM 992 C C . ALA A 1 121 ? -5.696 15.488 -8.255 1.00 85.94 121 ALA A C 1
ATOM 994 O O . ALA A 1 121 ? -6.278 15.008 -7.287 1.00 85.94 121 ALA A O 1
ATOM 995 N N . VAL A 1 122 ? -4.609 14.923 -8.790 1.00 86.12 122 VAL A N 1
ATOM 996 C CA . VAL A 1 122 ? -4.012 13.674 -8.285 1.00 86.12 122 VAL A CA 1
ATOM 997 C C . VAL A 1 122 ? -3.540 13.858 -6.841 1.00 86.12 122 VAL A C 1
ATOM 999 O O . VAL A 1 122 ? -3.919 13.091 -5.959 1.00 86.12 122 VAL A O 1
ATOM 1002 N N . SER A 1 123 ? -2.813 14.947 -6.579 1.00 86.12 123 SER A N 1
ATOM 1003 C CA . SER A 1 123 ? -2.306 15.262 -5.243 1.00 86.12 123 SER A CA 1
ATOM 1004 C C . SER A 1 123 ? -3.421 15.528 -4.216 1.00 86.12 123 SER A C 1
ATOM 1006 O O . SER A 1 123 ? -3.281 15.160 -3.050 1.00 86.12 123 SER A O 1
ATOM 1008 N N . ALA A 1 124 ? -4.555 16.113 -4.620 1.00 89.81 124 ALA A N 1
ATOM 1009 C CA . ALA A 1 124 ? -5.703 16.314 -3.732 1.00 89.81 124 ALA A CA 1
ATOM 1010 C C . ALA A 1 124 ? -6.406 14.996 -3.367 1.00 89.81 124 ALA A C 1
ATOM 1012 O O . ALA A 1 124 ? -6.800 14.809 -2.214 1.00 89.81 124 ALA A O 1
ATOM 1013 N N . ILE A 1 125 ? -6.551 14.072 -4.323 1.00 91.44 125 ILE A N 1
ATOM 1014 C CA . ILE A 1 125 ? -7.141 12.749 -4.060 1.00 91.44 125 ILE A CA 1
ATOM 1015 C C . ILE A 1 125 ? -6.225 11.946 -3.128 1.00 91.44 125 ILE A C 1
ATOM 1017 O O . ILE A 1 125 ? -6.708 11.302 -2.193 1.00 91.44 125 ILE A O 1
ATOM 1021 N N . GLU A 1 126 ? -4.911 12.029 -3.331 1.00 90.44 126 GLU A N 1
ATOM 1022 C CA . GLU A 1 126 ? -3.925 11.416 -2.444 1.00 90.44 126 GLU A CA 1
ATOM 1023 C C . GLU A 1 126 ? -3.995 11.995 -1.024 1.00 90.44 126 GLU A C 1
ATOM 1025 O O . GLU A 1 126 ? -4.090 11.226 -0.067 1.00 90.44 126 GLU A O 1
ATOM 1030 N N . LEU A 1 127 ? -4.074 13.325 -0.873 1.00 91.00 127 LEU A N 1
ATOM 1031 C CA . LEU A 1 127 ? -4.270 13.969 0.433 1.00 91.00 127 LEU A CA 1
ATOM 1032 C C . LEU A 1 127 ? -5.542 13.473 1.125 1.00 91.00 127 LEU A C 1
ATOM 1034 O O . LEU A 1 127 ? -5.525 13.183 2.320 1.00 91.00 127 LEU A O 1
ATOM 1038 N N . MET A 1 128 ? -6.647 13.374 0.384 1.00 94.00 128 MET A N 1
ATOM 1039 C CA . MET A 1 128 ? -7.919 12.901 0.924 1.00 94.00 128 MET A CA 1
ATOM 1040 C C . MET A 1 128 ? -7.796 11.467 1.457 1.00 94.00 128 MET A C 1
ATOM 1042 O O . MET A 1 128 ? -8.264 11.176 2.558 1.00 94.00 128 MET A O 1
ATOM 1046 N N . CYS A 1 129 ? -7.120 10.580 0.723 1.00 93.81 129 CYS A N 1
ATOM 1047 C CA . CYS A 1 129 ? -6.891 9.206 1.169 1.00 93.81 129 CYS A CA 1
ATOM 1048 C C . CYS A 1 129 ? -5.920 9.137 2.360 1.00 93.81 129 CYS A C 1
ATOM 1050 O O . CYS A 1 129 ? -6.173 8.406 3.320 1.00 93.81 129 CYS A O 1
ATOM 1052 N N . LEU A 1 130 ? -4.847 9.934 2.351 1.00 92.62 130 LEU A N 1
ATOM 1053 C CA . LEU A 1 130 ? -3.901 10.031 3.466 1.00 92.62 130 LEU A CA 1
ATOM 1054 C C . LEU A 1 130 ? -4.555 10.591 4.732 1.00 92.62 130 LEU A C 1
ATOM 1056 O O . LEU A 1 130 ? -4.248 10.127 5.830 1.00 92.62 130 LEU A O 1
ATOM 1060 N N . ALA A 1 131 ? -5.493 11.531 4.606 1.00 94.81 131 ALA A N 1
ATOM 1061 C CA . ALA A 1 131 ? -6.276 12.033 5.731 1.00 94.81 131 ALA A CA 1
ATOM 1062 C C . ALA A 1 131 ? -7.144 10.924 6.350 1.00 94.81 131 ALA A C 1
ATOM 1064 O O . ALA A 1 131 ? -7.196 10.803 7.576 1.00 94.81 131 ALA A O 1
ATOM 1065 N N . ILE A 1 132 ? -7.755 10.069 5.521 1.00 95.19 132 ILE A N 1
ATOM 1066 C CA . ILE A 1 132 ? -8.515 8.897 5.984 1.00 95.19 132 ILE A CA 1
ATOM 1067 C C . ILE A 1 132 ? -7.603 7.913 6.729 1.00 95.19 132 ILE A C 1
ATOM 1069 O O . ILE A 1 132 ? -7.947 7.498 7.834 1.00 95.19 132 ILE A O 1
ATOM 1073 N N . PHE A 1 133 ? -6.426 7.578 6.189 1.00 95.44 133 PHE A N 1
ATOM 1074 C CA . PHE A 1 133 ? -5.475 6.690 6.875 1.00 95.44 133 PHE A CA 1
ATOM 1075 C C . PHE A 1 133 ? -4.910 7.293 8.159 1.00 95.44 133 PHE A C 1
ATOM 1077 O O . PHE A 1 133 ? -4.729 6.592 9.152 1.00 95.44 133 PHE A O 1
ATOM 1084 N N . THR A 1 134 ? -4.682 8.603 8.175 1.00 94.31 134 THR A N 1
ATOM 1085 C CA . THR A 1 134 ? -4.247 9.311 9.380 1.00 94.31 134 THR A CA 1
ATOM 1086 C C . THR A 1 134 ? -5.322 9.227 10.464 1.00 94.31 134 THR A C 1
ATOM 1088 O O . THR A 1 134 ? -5.014 8.896 11.608 1.00 94.31 134 THR A O 1
ATOM 1091 N N . ALA A 1 135 ? -6.593 9.447 10.112 1.00 95.19 135 ALA A N 1
ATOM 1092 C CA . ALA A 1 135 ? -7.711 9.274 11.036 1.00 95.19 135 ALA A CA 1
ATOM 1093 C C . ALA A 1 135 ? -7.852 7.813 11.510 1.00 95.19 135 ALA A C 1
ATOM 1095 O O . ALA A 1 135 ? -8.036 7.584 12.705 1.00 95.19 135 ALA A O 1
ATOM 1096 N N . ASP A 1 136 ? -7.701 6.831 10.614 1.00 94.25 136 ASP A N 1
ATOM 1097 C CA . ASP A 1 136 ? -7.705 5.396 10.943 1.00 94.25 136 ASP A CA 1
ATOM 1098 C C . ASP A 1 136 ? -6.621 5.044 11.975 1.00 94.25 136 ASP A C 1
ATOM 1100 O O . ASP A 1 136 ? -6.918 4.465 13.026 1.00 94.25 136 ASP A O 1
ATOM 1104 N N . VAL A 1 137 ? -5.376 5.473 11.735 1.00 92.81 137 VAL A N 1
ATOM 1105 C CA . VAL A 1 137 ? -4.256 5.293 12.671 1.00 92.81 137 VAL A CA 1
ATOM 1106 C C . VAL A 1 137 ? -4.550 5.955 14.013 1.00 92.81 137 VAL A C 1
ATOM 1108 O O . VAL A 1 137 ? -4.370 5.321 15.053 1.00 92.81 137 VAL A O 1
ATOM 1111 N N . ILE A 1 138 ? -5.015 7.208 14.022 1.00 93.81 138 ILE A N 1
ATOM 1112 C CA . ILE A 1 138 ? -5.324 7.941 15.260 1.00 93.81 138 ILE A CA 1
ATOM 1113 C C . ILE A 1 138 ? -6.390 7.197 16.073 1.00 93.81 138 ILE A C 1
ATOM 1115 O O . ILE A 1 138 ? -6.228 7.022 17.286 1.00 93.81 138 ILE A O 1
ATOM 1119 N N . MET A 1 139 ? -7.441 6.703 15.416 1.00 93.06 139 MET A N 1
ATOM 1120 C CA . MET A 1 139 ? -8.497 5.930 16.069 1.00 93.06 139 MET A CA 1
ATOM 1121 C C . MET A 1 139 ? -7.969 4.611 16.641 1.00 93.06 139 MET A C 1
ATOM 1123 O O . MET A 1 139 ? -8.224 4.311 17.810 1.00 93.06 139 MET A O 1
ATOM 1127 N N . LYS A 1 140 ? -7.166 3.849 15.887 1.00 91.88 140 LYS A N 1
ATOM 1128 C CA . LYS A 1 140 ? -6.521 2.619 16.388 1.00 91.88 140 LYS A CA 1
ATOM 1129 C C . LYS A 1 140 ? -5.614 2.900 17.591 1.00 91.88 140 LYS A C 1
ATOM 1131 O O . LYS A 1 140 ? -5.678 2.194 18.599 1.00 91.88 140 LYS A O 1
ATOM 1136 N N . ILE A 1 141 ? -4.813 3.964 17.518 1.00 92.19 141 ILE A N 1
ATOM 1137 C CA . ILE A 1 141 ? -3.925 4.416 18.597 1.00 92.19 141 ILE A CA 1
ATOM 1138 C C . ILE A 1 141 ? -4.712 4.732 19.873 1.00 92.19 141 ILE A C 1
ATOM 1140 O O . ILE A 1 141 ? -4.307 4.337 20.975 1.00 92.19 141 ILE A O 1
ATOM 1144 N N . TYR A 1 142 ? -5.840 5.429 19.727 1.00 92.62 142 TYR A N 1
ATOM 1145 C CA . TYR A 1 142 ? -6.719 5.785 20.835 1.00 92.62 142 TYR A CA 1
ATOM 1146 C C . TYR A 1 142 ? -7.356 4.548 21.490 1.00 92.62 142 TYR A C 1
ATOM 1148 O O . TYR A 1 142 ? -7.322 4.439 22.724 1.00 92.62 142 TYR A O 1
ATOM 1156 N N . LEU A 1 143 ? -7.865 3.613 20.673 1.00 91.94 143 LEU A N 1
ATOM 1157 C CA . LEU A 1 143 ? -8.575 2.401 21.105 1.00 91.94 143 LEU A CA 1
ATOM 1158 C C . LEU A 1 143 ? -7.666 1.362 21.782 1.00 91.94 143 LEU A C 1
ATOM 1160 O O . LEU A 1 143 ? -8.044 0.820 22.820 1.00 91.94 143 LEU A O 1
ATOM 1164 N N . ILE A 1 144 ? -6.473 1.091 21.236 1.00 89.56 144 ILE A N 1
ATOM 1165 C CA . ILE A 1 144 ? -5.514 0.121 21.807 1.00 89.56 144 ILE A CA 1
ATOM 1166 C C . ILE A 1 144 ? -4.758 0.719 23.008 1.00 89.56 144 ILE A C 1
ATOM 1168 O O . ILE A 1 144 ? -4.480 0.037 23.994 1.00 89.56 144 ILE A O 1
ATOM 1172 N N . GLY A 1 145 ? -4.428 2.012 22.952 1.00 87.44 145 GLY A N 1
ATOM 1173 C CA . GLY A 1 145 ? -3.703 2.714 24.009 1.00 87.44 145 GLY A CA 1
ATOM 1174 C C . GLY A 1 145 ? -2.173 2.634 23.904 1.00 87.44 145 GLY A C 1
ATOM 1175 O O . GLY A 1 145 ? -1.581 1.606 23.587 1.00 87.44 145 GLY A O 1
ATOM 1176 N N . ARG A 1 146 ? -1.511 3.751 24.248 1.00 84.69 146 ARG A N 1
ATOM 1177 C CA . ARG A 1 146 ? -0.094 4.052 23.944 1.00 84.69 146 ARG A CA 1
ATOM 1178 C C . ARG A 1 146 ? 0.936 2.985 24.316 1.00 84.69 146 ARG A C 1
ATOM 1180 O O . ARG A 1 146 ? 1.852 2.732 23.544 1.00 84.69 146 ARG A O 1
ATOM 1187 N N . LYS A 1 147 ? 0.793 2.355 25.482 1.00 85.88 147 LYS A N 1
ATOM 1188 C CA . LYS A 1 147 ? 1.756 1.352 25.974 1.00 85.88 147 LYS A CA 1
ATOM 1189 C C . LYS A 1 147 ? 1.713 0.054 25.164 1.00 85.88 147 LYS A C 1
ATOM 1191 O O . LYS A 1 147 ? 2.734 -0.609 25.017 1.00 85.88 147 LYS A O 1
ATOM 1196 N N . GLN A 1 148 ? 0.537 -0.301 24.652 1.00 85.38 148 GLN A N 1
ATOM 1197 C CA . GLN A 1 148 ? 0.333 -1.524 23.886 1.00 85.38 148 GLN A CA 1
ATOM 1198 C C . GLN A 1 148 ? 0.721 -1.336 22.408 1.00 85.38 148 GLN A C 1
ATOM 1200 O O . GLN A 1 148 ? 1.167 -2.296 21.785 1.00 85.38 148 GLN A O 1
ATOM 1205 N N . LEU A 1 149 ? 0.672 -0.100 21.883 1.00 85.50 149 LEU A N 1
ATOM 1206 C CA . LEU A 1 149 ? 1.078 0.228 20.503 1.00 85.50 149 LEU A CA 1
ATOM 1207 C C . LEU A 1 149 ? 2.502 -0.230 20.190 1.00 85.50 149 LEU A C 1
ATOM 1209 O O . LEU A 1 149 ? 2.729 -0.903 19.192 1.00 85.50 149 LEU A O 1
ATOM 1213 N N . PHE A 1 150 ? 3.456 0.092 21.069 1.00 87.38 150 PHE A N 1
ATOM 1214 C CA . PHE A 1 150 ? 4.868 -0.242 20.863 1.00 87.38 150 PHE A CA 1
ATOM 1215 C C . PHE A 1 150 ? 5.153 -1.746 20.958 1.00 87.38 150 PHE A C 1
ATOM 1217 O O . PHE A 1 150 ? 6.211 -2.197 20.529 1.00 87.38 150 PHE A O 1
ATOM 1224 N N . LYS A 1 151 ? 4.214 -2.541 21.489 1.00 88.75 151 LYS A N 1
ATOM 1225 C CA . LYS A 1 151 ? 4.322 -4.006 21.481 1.00 88.75 151 LYS A CA 1
ATOM 1226 C C . LYS A 1 151 ? 3.861 -4.604 20.153 1.00 88.75 151 LYS A C 1
ATOM 1228 O O . LYS A 1 151 ? 4.397 -5.623 19.718 1.00 88.75 151 LYS A O 1
ATOM 1233 N N . SER A 1 152 ? 2.878 -3.990 19.494 1.00 86.56 152 SER A N 1
ATOM 1234 C CA . SER A 1 152 ? 2.390 -4.431 18.187 1.00 86.56 152 SER A CA 1
ATOM 1235 C C . SER A 1 152 ? 3.284 -3.913 17.060 1.00 86.56 152 SER A C 1
ATOM 1237 O O . SER A 1 152 ? 3.137 -2.781 16.608 1.00 86.56 152 SER A O 1
ATOM 1239 N N . LYS A 1 153 ? 4.180 -4.773 16.561 1.00 90.62 153 LYS A N 1
ATOM 1240 C CA . LYS A 1 153 ? 5.096 -4.454 15.447 1.00 90.62 153 LYS A CA 1
ATOM 1241 C C . LYS A 1 153 ? 4.364 -3.957 14.189 1.00 90.62 153 LYS A C 1
ATOM 1243 O O . LYS A 1 153 ? 4.838 -3.037 13.538 1.00 90.62 153 LYS A O 1
ATOM 1248 N N . TRP A 1 154 ? 3.195 -4.530 13.890 1.00 85.69 154 TRP A N 1
ATOM 1249 C CA . TRP A 1 154 ? 2.370 -4.167 12.731 1.00 85.69 154 TRP A CA 1
ATOM 1250 C C . TRP A 1 154 ? 1.827 -2.741 12.807 1.00 85.69 154 TRP A C 1
ATOM 1252 O O . TRP A 1 154 ? 1.965 -1.985 11.854 1.00 85.69 154 TRP A O 1
ATOM 1262 N N . LEU A 1 155 ? 1.300 -2.349 13.966 1.00 88.31 155 LEU A N 1
ATOM 1263 C CA . LEU A 1 155 ? 0.763 -1.007 14.159 1.00 88.31 155 LEU A CA 1
ATOM 1264 C C . LEU A 1 155 ? 1.870 0.054 14.116 1.00 88.31 155 LEU A C 1
ATOM 1266 O O . LEU A 1 155 ? 1.673 1.127 13.558 1.00 88.31 155 LEU A O 1
ATOM 1270 N N . VAL A 1 156 ? 3.051 -0.250 14.670 1.00 91.19 156 VAL A N 1
ATOM 1271 C CA . VAL A 1 156 ? 4.222 0.640 14.573 1.00 91.19 156 VAL A CA 1
ATOM 1272 C C . VAL A 1 156 ? 4.652 0.809 13.116 1.00 91.19 156 VAL A C 1
ATOM 1274 O O . VAL A 1 156 ? 4.864 1.937 12.679 1.00 91.19 156 VAL A O 1
ATOM 1277 N N . ALA A 1 157 ? 4.733 -0.286 12.354 1.00 90.06 157 ALA A N 1
ATOM 1278 C CA . ALA A 1 157 ? 5.040 -0.224 10.927 1.00 90.06 157 ALA A CA 1
ATOM 1279 C C . ALA A 1 157 ? 4.013 0.635 10.171 1.00 90.06 157 ALA A C 1
ATOM 1281 O O . ALA A 1 157 ? 4.398 1.510 9.400 1.00 90.06 157 ALA A O 1
ATOM 1282 N N . TYR A 1 158 ? 2.721 0.458 10.457 1.00 89.06 158 TYR A N 1
ATOM 1283 C CA . TYR A 1 158 ? 1.650 1.238 9.839 1.00 89.06 158 TYR A CA 1
ATOM 1284 C C . TYR A 1 158 ? 1.760 2.745 10.139 1.00 89.06 158 TYR A C 1
ATOM 1286 O O . TYR A 1 158 ? 1.673 3.560 9.223 1.00 89.06 158 TYR A O 1
ATOM 1294 N N . VAL A 1 159 ? 2.057 3.129 11.387 1.00 91.62 159 VAL A N 1
ATOM 1295 C CA . VAL A 1 159 ? 2.320 4.535 11.759 1.00 91.62 159 VAL A CA 1
ATOM 1296 C C . VAL A 1 159 ? 3.497 5.114 10.970 1.00 91.62 159 VAL A C 1
ATOM 1298 O O . VAL A 1 159 ? 3.402 6.229 10.460 1.00 91.62 159 VAL A O 1
ATOM 1301 N N . ILE A 1 160 ? 4.597 4.364 10.845 1.00 92.31 160 ILE A N 1
ATOM 1302 C CA . ILE A 1 160 ? 5.783 4.797 10.091 1.00 92.31 160 ILE A CA 1
ATOM 1303 C C . ILE A 1 160 ? 5.435 5.021 8.614 1.00 92.31 160 ILE A C 1
ATOM 1305 O O . ILE A 1 160 ? 5.809 6.049 8.054 1.00 92.31 160 ILE A O 1
ATOM 1309 N N . ILE A 1 161 ? 4.681 4.105 7.999 1.00 88.88 161 ILE A N 1
ATOM 1310 C CA . ILE A 1 161 ? 4.247 4.214 6.598 1.00 88.88 161 ILE A CA 1
ATOM 1311 C C . ILE A 1 161 ? 3.419 5.481 6.377 1.00 88.88 161 ILE A C 1
ATOM 1313 O O . ILE A 1 161 ? 3.672 6.214 5.419 1.00 88.88 161 ILE A O 1
ATOM 1317 N N . VAL A 1 162 ? 2.466 5.774 7.267 1.00 90.62 162 VAL A N 1
ATOM 1318 C CA . VAL A 1 162 ? 1.645 6.990 7.163 1.00 90.62 162 VAL A CA 1
ATOM 1319 C C . VAL A 1 162 ? 2.501 8.252 7.314 1.00 90.62 162 VAL A C 1
ATOM 1321 O O . VAL A 1 162 ? 2.326 9.186 6.537 1.00 90.62 162 VAL A O 1
ATOM 1324 N N . ILE A 1 163 ? 3.477 8.278 8.230 1.00 92.19 163 ILE A N 1
ATOM 1325 C CA . ILE A 1 163 ? 4.396 9.422 8.392 1.00 92.19 163 ILE A CA 1
ATOM 1326 C C . ILE A 1 163 ? 5.253 9.637 7.138 1.00 92.19 163 ILE A C 1
ATOM 1328 O O . ILE A 1 163 ? 5.358 10.767 6.663 1.00 92.19 163 ILE A O 1
ATOM 1332 N N . ILE A 1 164 ? 5.847 8.572 6.590 1.00 90.50 164 ILE A N 1
ATOM 1333 C CA . ILE A 1 164 ? 6.652 8.652 5.361 1.00 90.50 164 ILE A CA 1
ATOM 1334 C C . ILE A 1 164 ? 5.790 9.158 4.203 1.00 90.50 164 ILE A C 1
ATOM 1336 O O . ILE A 1 164 ? 6.211 10.054 3.479 1.00 90.50 164 ILE A O 1
ATOM 1340 N N . SER A 1 165 ? 4.567 8.641 4.069 1.00 88.62 165 SER A N 1
ATOM 1341 C CA . SER A 1 165 ? 3.652 9.031 2.990 1.00 88.62 165 SER A CA 1
ATOM 1342 C C . SER A 1 165 ? 3.174 10.484 3.120 1.00 88.62 165 SER A C 1
ATOM 1344 O O . SER A 1 165 ? 3.035 11.175 2.117 1.00 88.62 165 SER A O 1
ATOM 1346 N N . LEU A 1 166 ? 2.976 10.992 4.343 1.00 90.56 166 LEU A N 1
ATOM 1347 C CA . LEU A 1 166 ? 2.704 12.416 4.579 1.00 90.56 166 LEU A CA 1
ATOM 1348 C C . LEU A 1 166 ? 3.907 13.294 4.212 1.00 90.56 166 LEU A C 1
ATOM 1350 O O . LEU A 1 166 ? 3.728 14.358 3.622 1.00 90.56 166 LEU A O 1
ATOM 1354 N N . GLY A 1 167 ? 5.123 12.857 4.549 1.00 89.56 167 GLY A N 1
ATOM 1355 C CA . GLY A 1 167 ? 6.353 13.551 4.166 1.00 89.56 167 GLY A CA 1
ATOM 1356 C C . GLY A 1 167 ? 6.526 13.617 2.650 1.00 89.56 167 GLY A C 1
ATOM 1357 O O . GLY A 1 167 ? 6.793 14.689 2.112 1.00 89.56 167 GLY A O 1
ATOM 1358 N N . ASP A 1 168 ? 6.305 12.498 1.965 1.00 86.00 168 ASP A N 1
ATOM 1359 C CA . ASP A 1 168 ? 6.358 12.412 0.507 1.00 86.00 168 ASP A CA 1
ATOM 1360 C C . ASP A 1 168 ? 5.323 13.325 -0.164 1.00 86.00 168 ASP A C 1
ATOM 1362 O O . ASP A 1 168 ? 5.664 14.111 -1.047 1.00 86.00 168 ASP A O 1
ATOM 1366 N N . TRP A 1 169 ? 4.082 13.330 0.326 1.00 86.69 169 TRP A N 1
ATOM 1367 C CA . TRP A 1 169 ? 3.047 14.227 -0.182 1.00 86.69 169 TRP A CA 1
ATOM 1368 C C . TRP A 1 169 ? 3.389 15.715 0.029 1.00 86.69 169 TRP A C 1
ATOM 1370 O O . TRP A 1 169 ? 3.164 16.542 -0.861 1.00 86.69 169 TRP A O 1
ATOM 1380 N N . LEU A 1 170 ? 3.973 16.080 1.178 1.00 87.75 170 LEU A N 1
ATOM 1381 C CA . LEU A 1 170 ? 4.433 17.449 1.455 1.00 87.75 170 LEU A CA 1
ATOM 1382 C C . LEU A 1 170 ? 5.567 17.877 0.511 1.00 87.75 170 LEU A C 1
ATOM 1384 O O . LEU A 1 170 ? 5.562 18.998 0.000 1.00 87.75 170 LEU A O 1
ATOM 1388 N N . ILE A 1 171 ? 6.525 16.984 0.256 1.00 85.75 171 ILE A N 1
ATOM 1389 C CA . ILE A 1 171 ? 7.622 17.218 -0.692 1.00 85.75 171 ILE A CA 1
ATOM 1390 C C . ILE A 1 171 ? 7.059 17.357 -2.112 1.00 85.75 171 ILE A C 1
ATOM 1392 O O . ILE A 1 171 ? 7.374 18.318 -2.819 1.00 85.75 171 ILE A O 1
ATOM 1396 N N . THR A 1 172 ? 6.163 16.449 -2.499 1.00 77.44 172 THR A N 1
ATOM 1397 C CA . THR A 1 172 ? 5.512 16.421 -3.809 1.00 77.44 172 THR A CA 1
ATOM 1398 C C . THR A 1 172 ? 4.712 17.694 -4.050 1.00 77.44 172 THR A C 1
ATOM 1400 O O . THR A 1 172 ? 4.903 18.335 -5.076 1.00 77.44 172 THR A O 1
ATOM 1403 N N . THR A 1 173 ? 3.876 18.145 -3.116 1.00 79.31 173 THR A N 1
ATOM 1404 C CA . THR A 1 173 ? 3.135 19.413 -3.267 1.00 79.31 173 THR A CA 1
ATOM 1405 C C . THR A 1 173 ? 4.038 20.643 -3.268 1.00 79.31 173 THR A C 1
ATOM 1407 O O . THR A 1 173 ? 3.804 21.567 -4.050 1.00 79.31 173 THR A O 1
ATOM 1410 N N . GLY A 1 174 ? 5.088 20.649 -2.441 1.00 75.62 174 GLY A N 1
ATOM 1411 C CA . GLY A 1 174 ? 6.048 21.750 -2.357 1.00 75.62 174 GLY A CA 1
ATOM 1412 C C . GLY A 1 174 ? 6.897 21.933 -3.620 1.00 75.62 174 GLY A C 1
ATOM 1413 O O . GLY A 1 174 ? 7.249 23.063 -3.963 1.00 75.62 174 GLY A O 1
ATOM 1414 N N . LEU A 1 175 ? 7.201 20.845 -4.337 1.00 68.75 175 LEU A N 1
ATOM 1415 C CA . LEU A 1 175 ? 8.075 20.846 -5.519 1.00 68.75 175 LEU A CA 1
ATOM 1416 C C . LEU A 1 175 ? 7.312 20.748 -6.858 1.00 68.75 175 LEU A C 1
ATOM 1418 O O . LEU A 1 175 ? 7.735 21.344 -7.855 1.00 68.75 175 LEU A O 1
ATOM 1422 N N . SER A 1 176 ? 6.165 20.057 -6.906 1.00 58.50 176 SER A N 1
ATOM 1423 C CA . SER A 1 176 ? 5.509 19.643 -8.166 1.00 58.50 176 SER A CA 1
ATOM 1424 C C . SER A 1 176 ? 4.742 20.736 -8.912 1.00 58.50 176 SER A C 1
ATOM 1426 O O . SER A 1 176 ? 4.325 20.515 -10.046 1.00 58.50 176 SER A O 1
ATOM 1428 N N . CYS A 1 177 ? 4.589 21.941 -8.355 1.00 54.66 177 CYS A N 1
ATOM 1429 C CA . CYS A 1 177 ? 4.083 23.082 -9.134 1.00 54.66 177 CYS A CA 1
ATOM 1430 C C . CYS A 1 177 ? 5.190 23.885 -9.838 1.00 54.66 177 CYS A C 1
ATOM 1432 O O . CYS A 1 177 ? 4.877 24.852 -10.534 1.00 54.66 177 CYS A O 1
ATOM 1434 N N . LYS A 1 178 ? 6.469 23.509 -9.685 1.00 50.88 178 LYS A N 1
ATOM 1435 C CA . LYS A 1 178 ? 7.596 24.247 -10.281 1.00 50.88 178 LYS A CA 1
ATOM 1436 C C . LYS A 1 178 ? 8.439 23.456 -11.275 1.00 50.88 178 LYS A C 1
ATOM 1438 O O . LYS A 1 178 ? 9.026 24.077 -12.155 1.00 50.88 178 LYS A O 1
ATOM 1443 N N . ILE A 1 179 ? 8.502 22.132 -11.165 1.00 48.62 179 ILE A N 1
ATOM 1444 C CA . ILE A 1 179 ? 9.397 21.317 -11.993 1.00 48.62 179 ILE A CA 1
ATOM 1445 C C . ILE A 1 179 ? 8.555 20.393 -12.870 1.00 48.62 179 ILE A C 1
ATOM 1447 O O . ILE A 1 179 ? 8.067 19.347 -12.454 1.00 48.62 179 ILE A O 1
ATOM 1451 N N . LYS A 1 180 ? 8.358 20.838 -14.111 1.00 48.22 180 LYS A N 1
ATOM 1452 C CA . LYS A 1 180 ? 7.989 19.977 -15.229 1.00 48.22 180 LYS A CA 1
ATOM 1453 C C . LYS A 1 180 ? 9.277 19.220 -15.575 1.00 48.22 180 LYS A C 1
ATOM 1455 O O . LYS A 1 180 ? 10.265 19.864 -15.896 1.00 48.22 180 LYS A O 1
ATOM 1460 N N . ASP A 1 181 ? 9.251 17.899 -15.432 1.00 50.66 181 ASP A N 1
ATOM 1461 C CA . ASP A 1 181 ? 10.309 16.955 -15.826 1.00 50.66 181 ASP A CA 1
ATOM 1462 C C . ASP A 1 181 ? 11.443 16.749 -14.801 1.00 50.66 181 ASP A C 1
ATOM 1464 O O . ASP A 1 181 ? 12.541 17.268 -14.945 1.00 50.66 181 ASP A O 1
ATOM 1468 N N . SER A 1 182 ? 11.193 15.929 -13.776 1.00 43.72 182 SER A N 1
ATOM 1469 C CA . SER A 1 182 ? 12.186 14.971 -13.260 1.00 43.72 182 SER A CA 1
ATOM 1470 C C . SER A 1 182 ? 11.483 13.971 -12.345 1.00 43.72 182 SER A C 1
ATOM 1472 O O . SER A 1 182 ? 10.866 14.372 -11.365 1.00 43.72 182 SER A O 1
ATOM 1474 N N . GLU A 1 183 ? 11.535 12.696 -12.731 1.00 46.06 183 GLU A N 1
ATOM 1475 C CA . GLU A 1 183 ? 11.375 11.490 -11.903 1.00 46.06 183 GLU A CA 1
ATOM 1476 C C . GLU A 1 183 ? 10.526 11.652 -10.630 1.00 46.06 183 GLU A C 1
ATOM 1478 O O . GLU A 1 183 ? 11.030 11.923 -9.542 1.00 46.06 183 GLU A O 1
ATOM 1483 N N . ALA A 1 184 ? 9.217 11.414 -10.756 1.00 46.00 184 ALA A N 1
ATOM 1484 C CA . ALA A 1 184 ? 8.420 11.045 -9.596 1.00 46.00 184 ALA A CA 1
ATOM 1485 C C . ALA A 1 184 ? 8.982 9.716 -9.073 1.00 46.00 184 ALA A C 1
ATOM 1487 O O . ALA A 1 184 ? 8.802 8.666 -9.694 1.00 46.00 184 ALA A O 1
ATOM 1488 N N . ILE A 1 185 ? 9.722 9.774 -7.968 1.00 43.91 185 ILE A N 1
ATOM 1489 C CA . ILE A 1 185 ? 10.095 8.599 -7.188 1.00 43.91 185 ILE A CA 1
ATOM 1490 C C . ILE A 1 185 ? 8.772 7.969 -6.764 1.00 43.91 185 ILE A C 1
ATOM 1492 O O . ILE A 1 185 ? 8.074 8.529 -5.928 1.00 43.91 185 ILE A O 1
ATOM 1496 N N . PHE A 1 186 ? 8.394 6.840 -7.367 1.00 47.44 186 PHE A N 1
ATOM 1497 C CA . PHE A 1 186 ? 7.258 6.063 -6.881 1.00 47.44 186 PHE A CA 1
ATOM 1498 C C . PHE A 1 186 ? 7.530 5.698 -5.428 1.00 47.44 186 PHE A C 1
ATOM 1500 O O . PHE A 1 186 ? 8.495 4.971 -5.159 1.00 47.44 186 PHE A O 1
ATOM 1507 N N . PRO A 1 187 ? 6.693 6.130 -4.477 1.00 49.84 187 PRO A N 1
ATOM 1508 C CA . PRO A 1 187 ? 6.825 5.657 -3.123 1.00 49.84 187 PRO A CA 1
ATOM 1509 C C . PRO A 1 187 ? 6.405 4.189 -3.132 1.00 49.84 187 PRO A C 1
ATOM 1511 O O . PRO A 1 187 ? 5.223 3.849 -3.212 1.00 49.84 187 PRO A O 1
ATOM 1514 N N . ALA A 1 188 ? 7.381 3.292 -2.989 1.00 43.19 188 ALA A N 1
ATOM 1515 C CA . ALA A 1 188 ? 7.148 1.881 -2.679 1.00 43.19 188 ALA A CA 1
ATOM 1516 C C . ALA A 1 188 ? 6.283 1.691 -1.405 1.00 43.19 188 ALA A C 1
ATOM 1518 O O . ALA A 1 188 ? 5.831 0.584 -1.117 1.00 43.19 188 ALA A O 1
ATOM 1519 N N . SER A 1 189 ? 6.003 2.770 -0.658 1.00 44.59 189 SER A N 1
ATOM 1520 C CA . SER A 1 189 ? 5.091 2.804 0.486 1.00 44.59 189 SER A CA 1
ATOM 1521 C C . SER A 1 189 ? 3.634 2.476 0.135 1.00 44.59 189 SER A C 1
ATOM 1523 O O . SER A 1 189 ? 2.924 1.972 1.009 1.00 44.59 189 SER A O 1
ATOM 1525 N N . LYS A 1 190 ? 3.181 2.665 -1.118 1.00 52.31 190 LYS A N 1
ATOM 1526 C CA . LYS A 1 190 ? 1.799 2.323 -1.528 1.00 52.31 190 LYS A CA 1
ATOM 1527 C C . LYS A 1 190 ? 1.505 0.816 -1.489 1.00 52.31 190 LYS A C 1
ATOM 1529 O O . LYS A 1 190 ? 0.352 0.439 -1.305 1.00 52.31 190 LYS A O 1
ATOM 1534 N N . LEU A 1 191 ? 2.528 -0.043 -1.553 1.00 48.66 191 LEU A N 1
ATOM 1535 C CA . LEU A 1 191 ? 2.371 -1.504 -1.471 1.00 48.66 191 LEU A CA 1
ATOM 1536 C C . LEU A 1 191 ? 2.124 -2.036 -0.046 1.00 48.66 191 LEU A C 1
ATOM 1538 O O . LEU A 1 191 ? 1.657 -3.162 0.105 1.00 48.66 191 LEU A O 1
ATOM 1542 N N . PHE A 1 192 ? 2.400 -1.257 1.006 1.00 45.53 192 PHE A N 1
ATOM 1543 C CA . PHE A 1 192 ? 2.467 -1.791 2.376 1.00 45.53 192 PHE A CA 1
ATOM 1544 C C . PHE A 1 192 ? 1.203 -1.546 3.228 1.00 45.53 192 PHE A C 1
ATOM 1546 O O . PHE A 1 192 ? 0.972 -2.250 4.214 1.00 45.53 192 PHE A O 1
ATOM 1553 N N . SER A 1 193 ? 0.328 -0.604 2.844 1.00 41.53 193 SER A N 1
ATOM 1554 C CA . SER A 1 193 ? -0.894 -0.269 3.613 1.00 41.53 193 SER A CA 1
ATOM 1555 C C . SER A 1 193 ? -1.949 -1.385 3.654 1.00 41.53 193 SER A C 1
ATOM 1557 O O . SER A 1 193 ? -2.876 -1.335 4.461 1.00 41.53 193 SER A O 1
ATOM 1559 N N . HIS A 1 194 ? -1.821 -2.417 2.820 1.00 46.81 194 HIS A N 1
ATOM 1560 C CA . HIS A 1 194 ? -2.765 -3.536 2.775 1.00 46.81 194 HIS A CA 1
ATOM 1561 C C . HIS A 1 194 ? -2.475 -4.629 3.831 1.00 46.81 194 HIS A C 1
ATOM 1563 O O . HIS A 1 194 ? -3.296 -5.520 4.066 1.00 46.81 194 HIS A O 1
ATOM 1569 N N . GLU A 1 195 ? -1.319 -4.585 4.501 1.00 48.19 195 GLU A N 1
ATOM 1570 C CA . GLU A 1 195 ? -0.781 -5.763 5.192 1.00 48.19 195 GLU A CA 1
ATOM 1571 C C . GLU A 1 195 ? -1.357 -6.026 6.604 1.00 48.19 195 GLU A C 1
ATOM 1573 O O . GLU A 1 195 ? -1.280 -7.153 7.102 1.00 48.19 195 GLU A O 1
ATOM 1578 N N . GLU A 1 196 ? -2.000 -5.042 7.247 1.00 49.69 196 GLU A N 1
ATOM 1579 C CA . GLU A 1 196 ? -2.533 -5.197 8.616 1.00 49.69 196 GLU A CA 1
ATOM 1580 C C . GLU A 1 196 ? -3.918 -5.883 8.656 1.00 49.69 196 GLU A C 1
ATOM 1582 O O . GLU A 1 196 ? -4.199 -6.685 9.551 1.00 49.69 196 GLU A O 1
ATOM 1587 N N . ASN A 1 197 ? -4.775 -5.656 7.653 1.00 48.12 197 ASN A N 1
ATOM 1588 C CA . ASN A 1 197 ? -6.159 -6.156 7.658 1.00 48.12 197 ASN A CA 1
ATOM 1589 C C . ASN A 1 197 ? -6.275 -7.675 7.380 1.00 48.12 197 ASN A C 1
ATOM 1591 O O . ASN A 1 197 ? -7.314 -8.279 7.648 1.00 48.12 197 ASN A O 1
ATOM 1595 N N . HIS A 1 198 ? -5.203 -8.325 6.907 1.00 48.09 198 HIS A N 1
ATOM 1596 C CA . HIS A 1 198 ? -5.161 -9.755 6.555 1.00 48.09 198 HIS A CA 1
ATOM 1597 C C . HIS A 1 198 ? -4.567 -10.67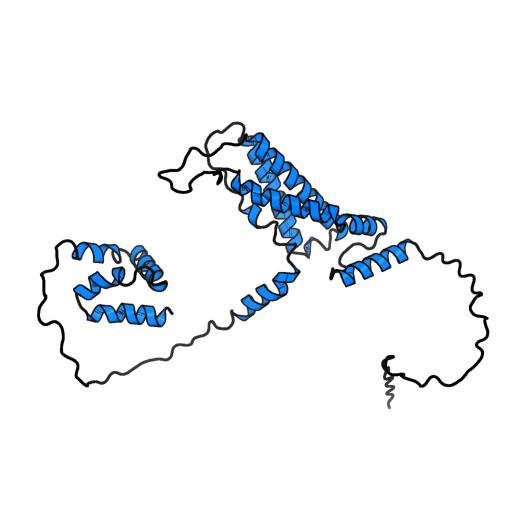1 7.645 1.00 48.09 198 HIS A C 1
ATOM 1599 O O . HIS A 1 198 ? -4.126 -11.786 7.349 1.00 48.09 198 HIS A O 1
ATOM 1605 N N . ALA A 1 199 ? -4.606 -10.277 8.924 1.00 46.31 199 ALA A N 1
ATOM 1606 C CA . ALA A 1 199 ? -4.155 -11.118 10.045 1.00 46.31 199 ALA A CA 1
ATOM 1607 C C . ALA A 1 199 ? -4.759 -12.550 10.052 1.00 46.31 199 ALA A C 1
ATOM 1609 O O . ALA A 1 199 ? -4.135 -13.477 10.571 1.00 46.31 199 ALA A O 1
ATOM 1610 N N . LYS A 1 200 ? -5.929 -12.760 9.421 1.00 45.50 200 LYS A N 1
ATOM 1611 C CA . LYS A 1 200 ? -6.556 -14.084 9.220 1.00 45.50 200 LYS A CA 1
ATOM 1612 C C . LYS A 1 200 ? -5.803 -15.012 8.252 1.00 45.50 200 LYS A C 1
ATOM 1614 O O . LYS A 1 200 ? -5.771 -16.212 8.499 1.00 45.50 200 LYS A O 1
ATOM 1619 N N . TYR A 1 201 ? -5.181 -14.490 7.194 1.00 42.62 201 TYR A N 1
ATOM 1620 C CA . TYR A 1 201 ? -4.530 -15.303 6.151 1.00 42.62 201 TYR A CA 1
ATOM 1621 C C . TYR A 1 201 ? -3.064 -15.621 6.483 1.00 42.62 201 TYR A C 1
ATOM 1623 O O . TYR A 1 201 ? -2.563 -16.698 6.171 1.00 42.62 201 TYR A O 1
ATOM 1631 N N . LYS A 1 202 ? -2.398 -14.725 7.222 1.00 46.09 202 LYS A N 1
ATOM 1632 C CA . LYS A 1 202 ? -0.973 -14.822 7.581 1.00 46.09 202 LYS A CA 1
ATOM 1633 C C . LYS A 1 202 ? -0.634 -16.001 8.496 1.00 46.09 202 LYS A C 1
ATOM 1635 O O . LYS A 1 202 ? 0.482 -16.512 8.465 1.00 46.09 202 LYS A O 1
ATOM 1640 N N . LYS A 1 203 ? -1.595 -16.448 9.313 1.00 45.59 203 LYS A N 1
ATOM 1641 C CA . LYS A 1 203 ? -1.401 -17.567 10.250 1.00 45.59 203 LYS A CA 1
ATOM 1642 C C . LYS A 1 203 ? -1.237 -18.915 9.530 1.00 45.59 203 LYS A C 1
ATOM 1644 O O . LYS A 1 203 ? -0.673 -19.821 10.134 1.00 45.59 203 LYS A O 1
ATOM 1649 N N . TYR A 1 204 ? -1.682 -19.015 8.273 1.00 42.94 204 TYR A N 1
ATOM 1650 C CA . TYR A 1 204 ? -1.594 -20.223 7.448 1.00 42.94 204 TYR A CA 1
ATOM 1651 C C . TYR A 1 204 ? -0.412 -20.169 6.467 1.00 42.94 204 TYR A C 1
ATOM 1653 O O . TYR A 1 204 ? 0.377 -21.105 6.431 1.00 42.94 204 TYR A O 1
ATOM 1661 N N . THR A 1 205 ? -0.200 -19.056 5.757 1.00 47.97 205 THR A N 1
ATOM 1662 C CA . THR A 1 205 ? 0.884 -18.941 4.757 1.00 47.97 205 THR A CA 1
ATOM 1663 C C . THR A 1 205 ? 2.270 -18.710 5.358 1.00 47.97 205 THR A C 1
ATOM 1665 O O . THR A 1 205 ? 3.219 -19.363 4.946 1.00 47.97 205 THR A O 1
ATOM 1668 N N . ALA A 1 206 ? 2.418 -17.852 6.376 1.00 49.12 206 ALA A N 1
ATOM 1669 C CA . ALA A 1 206 ? 3.737 -17.593 6.974 1.00 49.12 206 ALA A CA 1
ATOM 1670 C C . ALA A 1 206 ? 4.220 -18.739 7.882 1.00 49.12 206 ALA A C 1
ATOM 1672 O O . ALA A 1 206 ? 5.416 -18.875 8.123 1.00 49.12 206 ALA A O 1
ATOM 1673 N N . LYS A 1 207 ? 3.297 -19.565 8.396 1.00 43.47 207 LYS A N 1
ATOM 1674 C CA . LYS A 1 207 ? 3.651 -20.824 9.066 1.00 43.47 207 LYS A CA 1
ATOM 1675 C C . LYS A 1 207 ? 4.004 -21.926 8.068 1.00 43.47 207 LYS A C 1
ATOM 1677 O O . LYS A 1 207 ? 4.904 -22.689 8.375 1.00 43.47 207 LYS A O 1
ATOM 1682 N N . GLY A 1 208 ? 3.347 -21.970 6.904 1.00 40.12 208 GLY A N 1
ATOM 1683 C CA . GLY A 1 208 ? 3.698 -22.883 5.810 1.00 40.12 208 GLY A CA 1
ATOM 1684 C C . GLY A 1 208 ? 5.092 -22.602 5.249 1.00 40.12 208 GLY A C 1
ATOM 1685 O O . GLY A 1 208 ? 5.947 -23.472 5.303 1.00 40.12 208 GLY A O 1
ATOM 1686 N N . ALA A 1 209 ? 5.375 -21.352 4.869 1.00 50.19 209 ALA A N 1
ATOM 1687 C CA . ALA A 1 209 ? 6.682 -20.966 4.321 1.00 50.19 209 ALA A CA 1
ATOM 1688 C C . ALA A 1 209 ? 7.844 -21.126 5.322 1.00 50.19 209 ALA A C 1
ATOM 1690 O O . ALA A 1 209 ? 8.978 -21.364 4.932 1.00 50.19 209 ALA A O 1
ATOM 1691 N N . LYS A 1 210 ? 7.578 -21.018 6.632 1.00 36.62 210 LYS A N 1
ATOM 1692 C CA . LYS A 1 210 ? 8.590 -21.256 7.675 1.00 36.62 210 LYS A CA 1
ATOM 1693 C C . LYS A 1 210 ? 8.786 -22.745 7.997 1.00 36.62 210 LYS A C 1
ATOM 1695 O O . LYS A 1 210 ? 9.752 -23.096 8.663 1.00 36.62 210 LYS A O 1
ATOM 1700 N N . MET A 1 211 ? 7.861 -23.603 7.569 1.00 35.66 211 MET A N 1
ATOM 1701 C CA . MET A 1 211 ? 7.977 -25.057 7.694 1.00 35.66 211 MET A CA 1
ATOM 1702 C C . MET A 1 211 ? 8.774 -25.665 6.528 1.00 35.66 211 MET A C 1
ATOM 1704 O O . MET A 1 211 ? 9.338 -26.737 6.687 1.00 35.66 211 MET A O 1
ATOM 1708 N N . GLU A 1 212 ? 8.870 -24.949 5.405 1.00 41.28 212 GLU A N 1
ATOM 1709 C CA . GLU A 1 212 ? 9.567 -25.361 4.175 1.00 41.28 212 GLU A CA 1
ATOM 1710 C C . GLU A 1 212 ? 11.083 -25.058 4.196 1.00 41.28 212 GLU A C 1
ATOM 1712 O O . GLU A 1 212 ? 11.853 -25.645 3.449 1.00 41.28 212 GLU A O 1
ATOM 1717 N N . ASP A 1 213 ? 11.549 -24.210 5.121 1.00 37.34 213 ASP A N 1
ATOM 1718 C CA . ASP A 1 213 ? 12.970 -23.839 5.291 1.00 37.34 213 ASP A CA 1
ATOM 1719 C C . ASP A 1 213 ? 13.824 -24.947 5.957 1.00 37.34 213 ASP A C 1
ATOM 1721 O O . ASP A 1 213 ? 15.016 -24.773 6.210 1.00 37.34 213 ASP A O 1
ATOM 1725 N N . HIS A 1 214 ? 13.223 -26.102 6.272 1.00 42.88 214 HIS A N 1
ATOM 1726 C CA . HIS A 1 214 ? 13.891 -27.194 6.988 1.00 42.88 214 HIS A CA 1
ATOM 1727 C C . HIS A 1 214 ? 14.557 -28.251 6.081 1.00 42.88 214 HIS A C 1
ATOM 1729 O O . HIS A 1 214 ? 15.248 -29.124 6.611 1.00 42.88 214 HIS A O 1
ATOM 1735 N N . ASP A 1 215 ? 14.422 -28.141 4.751 1.00 42.09 215 ASP A N 1
ATOM 1736 C CA . ASP A 1 215 ? 14.945 -29.118 3.773 1.00 42.09 215 ASP A CA 1
ATOM 1737 C C . ASP A 1 215 ? 16.281 -28.713 3.104 1.00 42.09 215 ASP A C 1
ATOM 1739 O O . ASP A 1 215 ? 16.755 -29.365 2.176 1.00 42.09 215 ASP A O 1
ATOM 1743 N N . THR A 1 216 ? 16.980 -27.690 3.609 1.00 45.31 216 THR A N 1
ATOM 1744 C CA . THR A 1 216 ? 18.276 -27.217 3.064 1.00 45.31 216 THR A CA 1
ATOM 1745 C C . THR A 1 216 ? 19.502 -28.052 3.479 1.00 45.31 216 THR A C 1
ATOM 1747 O O . THR A 1 216 ? 20.617 -27.539 3.552 1.00 45.31 216 THR A O 1
ATOM 1750 N N . ASN A 1 217 ? 19.341 -29.359 3.714 1.00 37.50 217 ASN A N 1
ATOM 1751 C CA . ASN A 1 217 ? 20.436 -30.271 4.082 1.00 37.50 217 ASN A CA 1
ATOM 1752 C C . ASN A 1 217 ? 20.522 -31.494 3.151 1.00 37.50 217 ASN A C 1
ATOM 1754 O O . ASN A 1 217 ? 20.473 -32.642 3.595 1.00 37.50 217 ASN A O 1
ATOM 1758 N N . ILE A 1 218 ? 20.715 -31.272 1.848 1.00 45.41 218 ILE A N 1
ATOM 1759 C CA . ILE A 1 218 ? 21.139 -32.353 0.947 1.00 45.41 218 ILE A CA 1
ATOM 1760 C C . ILE A 1 218 ? 22.663 -32.482 1.036 1.00 45.41 218 ILE A C 1
ATOM 1762 O O . ILE A 1 218 ? 23.437 -31.690 0.502 1.00 45.41 218 ILE A O 1
ATOM 1766 N N . THR A 1 219 ? 23.077 -33.496 1.791 1.00 33.56 219 THR A N 1
ATOM 1767 C CA . THR A 1 219 ? 24.467 -33.907 1.993 1.00 33.56 219 THR A CA 1
ATOM 1768 C C . THR A 1 219 ? 24.972 -34.667 0.761 1.00 33.56 219 THR A C 1
ATOM 1770 O O . THR A 1 219 ? 24.370 -35.651 0.343 1.00 33.56 219 THR A O 1
ATOM 1773 N N . LEU A 1 220 ? 26.103 -34.223 0.207 1.00 31.70 220 LEU A N 1
ATOM 1774 C CA . LEU A 1 220 ? 26.882 -34.888 -0.847 1.00 31.70 220 LEU A CA 1
ATOM 1775 C C . LEU A 1 220 ? 27.329 -36.308 -0.438 1.00 31.70 220 LEU A C 1
ATOM 1777 O O . LEU A 1 220 ? 27.961 -36.443 0.613 1.00 31.70 220 LEU A O 1
ATOM 1781 N N . PRO A 1 221 ? 27.180 -37.338 -1.295 1.00 37.03 221 PRO A N 1
ATOM 1782 C CA . PRO A 1 221 ? 28.026 -38.520 -1.227 1.00 37.03 221 PRO A CA 1
ATOM 1783 C C . PRO A 1 221 ? 29.154 -38.490 -2.274 1.00 37.03 221 PRO A C 1
ATOM 1785 O O . PRO A 1 221 ? 28.987 -38.196 -3.456 1.00 37.03 221 PRO A O 1
ATOM 1788 N N . THR A 1 222 ? 30.339 -38.812 -1.773 1.00 27.03 222 THR A N 1
ATOM 1789 C CA . THR A 1 222 ? 31.653 -38.929 -2.415 1.00 27.03 222 THR A CA 1
ATOM 1790 C C . THR A 1 222 ? 31.812 -40.080 -3.429 1.00 27.03 222 THR A C 1
ATOM 1792 O O . THR A 1 222 ? 31.454 -41.212 -3.137 1.00 27.03 222 THR A O 1
ATOM 1795 N N . LYS A 1 223 ? 32.516 -39.767 -4.535 1.00 28.94 223 LYS A N 1
ATOM 1796 C CA . LYS A 1 223 ? 33.566 -40.514 -5.293 1.00 28.94 223 LYS A CA 1
ATOM 1797 C C . LYS A 1 223 ? 33.377 -41.990 -5.759 1.00 28.94 223 LYS A C 1
ATOM 1799 O O . LYS A 1 223 ? 33.661 -42.899 -4.993 1.00 28.94 223 LYS A O 1
ATOM 1804 N N . SER A 1 224 ? 33.252 -42.141 -7.099 1.00 28.78 224 SER A N 1
ATOM 1805 C CA . SER A 1 224 ? 33.942 -43.065 -8.071 1.00 28.78 224 SER A CA 1
ATOM 1806 C C . SER A 1 224 ? 33.813 -44.609 -7.936 1.00 28.78 224 SER A C 1
ATOM 1808 O O . SER A 1 224 ? 33.561 -45.054 -6.824 1.00 28.78 224 SER A O 1
ATOM 1810 N N . PRO A 1 225 ? 34.070 -45.462 -8.977 1.00 36.19 225 PRO A N 1
ATOM 1811 C CA . PRO A 1 225 ? 34.730 -45.208 -10.274 1.00 36.19 225 PRO A CA 1
ATOM 1812 C C . PRO A 1 225 ? 34.062 -45.802 -11.548 1.00 36.19 225 PRO A C 1
ATOM 1814 O O . PRO A 1 225 ? 33.134 -46.600 -11.514 1.00 36.19 225 PRO A O 1
ATOM 1817 N N . VAL A 1 226 ? 34.622 -45.384 -12.687 1.00 33.22 226 VAL A N 1
ATOM 1818 C CA . VAL A 1 226 ? 34.360 -45.770 -14.087 1.00 33.22 226 VAL A CA 1
ATOM 1819 C C . VAL A 1 226 ? 34.759 -47.223 -14.404 1.00 33.22 226 VAL A C 1
ATOM 1821 O O . VAL A 1 226 ? 35.830 -47.667 -13.988 1.00 33.22 226 VAL A O 1
ATOM 1824 N N . SER A 1 227 ? 33.977 -47.918 -15.245 1.00 28.77 227 SER A N 1
ATOM 1825 C CA . SER A 1 227 ? 34.450 -48.992 -16.149 1.00 28.77 227 SER A CA 1
ATOM 1826 C C . SER A 1 227 ? 33.400 -49.387 -17.208 1.00 28.77 227 SER A C 1
ATOM 1828 O O . SER A 1 227 ? 32.246 -48.995 -17.055 1.00 28.77 227 SER A O 1
ATOM 1830 N N . PRO A 1 228 ? 33.780 -50.075 -18.309 1.00 40.69 228 PRO A N 1
ATOM 1831 C CA . PRO A 1 228 ? 33.391 -49.653 -19.653 1.00 40.69 228 PRO A CA 1
ATOM 1832 C C . P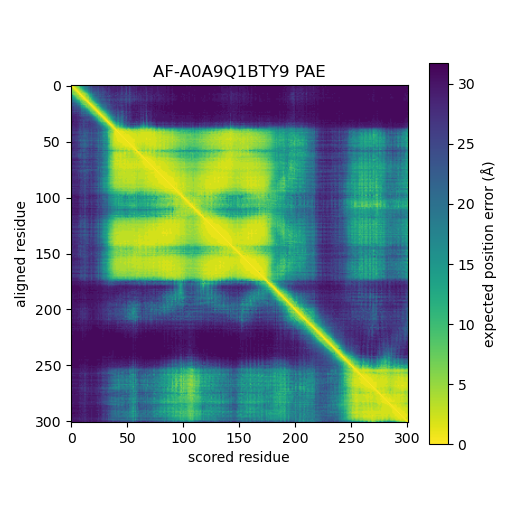RO A 1 228 ? 32.611 -50.706 -20.471 1.00 40.69 228 PRO A C 1
ATOM 1834 O O . PRO A 1 228 ? 32.548 -51.877 -20.117 1.00 40.69 228 PRO A O 1
ATOM 1837 N N . HIS A 1 229 ? 32.139 -50.244 -21.635 1.00 28.16 229 HIS A N 1
ATOM 1838 C CA . HIS A 1 229 ? 31.696 -50.984 -22.828 1.00 28.16 229 HIS A CA 1
ATOM 1839 C C . HIS A 1 229 ? 30.331 -51.688 -22.819 1.00 28.16 229 HIS A C 1
ATOM 1841 O O . HIS A 1 229 ? 30.067 -52.593 -22.036 1.00 28.16 229 HIS A O 1
ATOM 1847 N N . THR A 1 230 ? 29.497 -51.305 -23.793 1.00 28.12 230 THR A N 1
ATOM 1848 C CA . THR A 1 230 ? 28.948 -52.128 -24.903 1.00 28.12 230 THR A CA 1
ATOM 1849 C C . THR A 1 230 ? 27.912 -51.253 -25.631 1.00 28.12 230 THR A C 1
ATOM 1851 O O . THR A 1 230 ? 26.971 -50.762 -25.025 1.00 28.12 230 THR A O 1
ATOM 1854 N N . ASP A 1 231 ? 28.261 -50.685 -26.783 1.00 29.39 231 ASP A N 1
ATOM 1855 C CA . ASP A 1 231 ? 28.068 -51.221 -28.141 1.00 29.39 231 ASP A CA 1
ATOM 1856 C C . ASP A 1 231 ? 26.625 -51.126 -28.676 1.00 29.39 231 ASP A C 1
ATOM 1858 O O . ASP A 1 231 ? 25.663 -51.561 -28.055 1.00 29.39 231 ASP A O 1
ATOM 1862 N N . THR A 1 232 ? 26.542 -50.632 -29.917 1.00 29.62 232 THR A N 1
ATOM 1863 C CA . THR A 1 232 ? 25.432 -50.695 -30.891 1.00 29.62 232 THR A CA 1
ATOM 1864 C C . THR A 1 232 ? 24.295 -49.663 -30.817 1.00 29.62 232 THR A C 1
ATOM 1866 O O . THR A 1 232 ? 23.227 -49.871 -30.255 1.00 29.62 232 THR A O 1
ATOM 1869 N N . SER A 1 233 ? 24.481 -48.562 -31.546 1.00 27.02 233 SER A N 1
ATOM 1870 C CA . SER A 1 233 ? 23.512 -48.089 -32.557 1.00 27.02 233 SER A CA 1
ATOM 1871 C C . SER A 1 233 ? 24.199 -47.042 -33.432 1.00 27.02 233 SER A C 1
ATOM 1873 O O . SER A 1 233 ? 24.095 -45.834 -33.240 1.00 27.02 233 SER A O 1
ATOM 1875 N N . VAL A 1 234 ? 24.988 -47.550 -34.376 1.00 36.69 234 VAL A N 1
ATOM 1876 C CA . VAL A 1 234 ? 25.531 -46.782 -35.493 1.00 36.69 234 VAL A CA 1
ATOM 1877 C C . VAL A 1 234 ? 24.530 -46.952 -36.624 1.00 36.69 234 VAL A C 1
ATOM 1879 O O . VAL A 1 234 ? 24.455 -48.037 -37.178 1.00 36.69 234 VAL A O 1
ATOM 1882 N N . GLU A 1 235 ? 23.729 -45.927 -36.902 1.00 37.28 235 GLU A N 1
ATOM 1883 C CA . GLU A 1 235 ? 23.187 -45.639 -38.237 1.00 37.28 235 GLU A CA 1
ATOM 1884 C C . GLU A 1 235 ? 22.322 -44.383 -38.165 1.00 37.28 235 GLU A C 1
ATOM 1886 O O . GLU A 1 235 ? 21.130 -44.438 -37.888 1.00 37.28 235 GLU A O 1
ATOM 1891 N N . CYS A 1 236 ? 22.961 -43.231 -38.360 1.00 29.44 236 CYS A N 1
ATOM 1892 C CA . CYS A 1 236 ? 22.453 -42.111 -39.149 1.00 29.44 236 CYS A CA 1
ATOM 1893 C C . CYS A 1 236 ? 23.520 -41.009 -39.158 1.00 29.44 236 CYS A C 1
ATOM 1895 O O . CYS A 1 236 ? 24.009 -40.598 -38.109 1.00 29.44 236 CYS A O 1
ATOM 1897 N N . LEU A 1 237 ? 23.805 -40.505 -40.359 1.00 33.25 237 LEU A N 1
ATOM 1898 C CA . LEU A 1 237 ? 24.603 -39.311 -40.660 1.00 33.25 237 LEU A CA 1
ATOM 1899 C C . LEU A 1 237 ? 26.122 -39.507 -40.663 1.00 33.25 237 LEU A C 1
ATOM 1901 O O . LEU A 1 237 ? 26.889 -38.823 -39.988 1.00 33.25 237 LEU A O 1
ATOM 1905 N N . GLU A 1 238 ? 26.534 -40.407 -41.550 1.00 40.66 238 GLU A N 1
ATOM 1906 C CA . GLU A 1 238 ? 27.740 -40.223 -42.347 1.00 40.66 238 GLU A CA 1
ATOM 1907 C C . GLU A 1 238 ? 27.653 -38.874 -43.099 1.00 40.66 238 GLU A C 1
ATOM 1909 O O . GLU A 1 238 ? 26.684 -38.596 -43.804 1.00 40.66 238 GLU A O 1
ATOM 1914 N N . ASN A 1 239 ? 28.675 -38.037 -42.909 1.00 45.00 239 ASN A N 1
ATOM 1915 C CA . ASN A 1 239 ? 29.068 -36.899 -43.745 1.00 45.00 239 ASN A CA 1
ATOM 1916 C C . ASN A 1 239 ? 28.054 -35.760 -43.971 1.00 45.00 239 ASN A C 1
ATOM 1918 O O . ASN A 1 239 ? 27.483 -35.601 -45.046 1.00 45.00 239 ASN A O 1
ATOM 1922 N N . CYS A 1 240 ? 27.999 -34.840 -43.007 1.00 35.62 240 CYS A N 1
ATOM 1923 C CA . CYS A 1 240 ? 27.820 -33.409 -43.280 1.00 35.62 240 CYS A CA 1
ATOM 1924 C C . CYS A 1 240 ? 28.806 -32.608 -42.421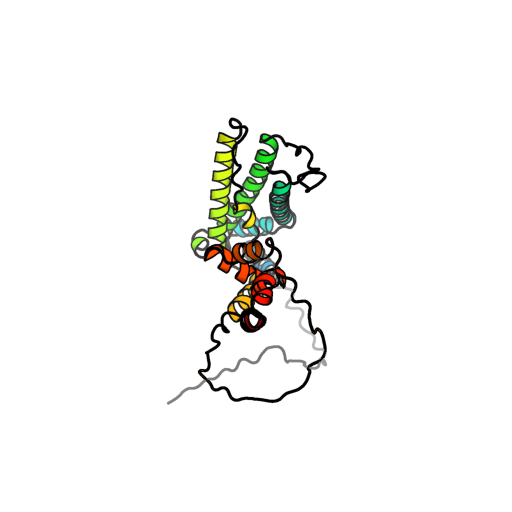 1.00 35.62 240 CYS A C 1
ATOM 1926 O O . CYS A 1 240 ? 28.416 -31.808 -41.578 1.00 35.62 240 CYS A O 1
ATOM 1928 N N . GLU A 1 241 ? 30.103 -32.839 -42.613 1.00 40.09 241 GLU A N 1
ATOM 1929 C CA . GLU A 1 241 ? 31.123 -31.916 -42.118 1.00 40.09 241 GLU A CA 1
ATOM 1930 C C . GLU A 1 241 ? 31.204 -30.755 -43.115 1.00 40.09 241 GLU A C 1
ATOM 1932 O O . GLU A 1 241 ? 32.050 -30.698 -44.007 1.00 40.09 241 GLU A O 1
ATOM 1937 N N . THR A 1 242 ? 30.220 -29.857 -43.042 1.00 47.09 242 THR A N 1
ATOM 1938 C CA . THR A 1 242 ? 30.356 -28.542 -43.663 1.00 47.09 242 THR A CA 1
ATOM 1939 C C . THR A 1 242 ? 31.386 -27.766 -42.848 1.00 47.09 242 THR A C 1
ATOM 1941 O O . THR A 1 242 ? 31.243 -27.724 -41.625 1.00 47.09 242 THR A O 1
ATOM 1944 N N . PRO A 1 243 ? 32.409 -27.147 -43.468 1.00 52.75 243 PRO A N 1
ATOM 1945 C CA . PRO A 1 243 ? 33.328 -26.291 -42.728 1.00 52.75 243 PRO A CA 1
ATOM 1946 C C . PRO A 1 243 ? 32.521 -25.214 -41.984 1.00 52.75 243 PRO A C 1
ATOM 1948 O O . PRO A 1 243 ? 31.566 -24.686 -42.568 1.00 52.75 243 PRO A O 1
ATOM 1951 N N . PRO A 1 244 ? 32.867 -24.901 -40.720 1.00 53.19 244 PRO A N 1
ATOM 1952 C CA . PRO A 1 244 ? 32.106 -23.957 -39.914 1.00 53.19 244 PRO A CA 1
ATOM 1953 C C . PRO A 1 244 ? 32.029 -22.625 -40.650 1.00 53.19 244 PRO A C 1
ATOM 1955 O O . PRO A 1 244 ? 33.043 -22.095 -41.129 1.00 53.19 244 PRO A O 1
ATOM 1958 N N . LYS A 1 245 ? 30.812 -22.093 -40.781 1.00 51.53 245 LYS A N 1
ATOM 1959 C CA . LYS A 1 245 ? 30.626 -20.772 -41.383 1.00 51.53 245 LYS A CA 1
ATOM 1960 C C . LYS A 1 245 ? 31.345 -19.756 -40.483 1.00 51.53 245 LYS A C 1
ATOM 1962 O O . LYS A 1 245 ? 31.284 -19.882 -39.261 1.00 51.53 245 LYS A O 1
ATOM 1967 N N . PRO A 1 246 ? 32.010 -18.727 -41.035 1.00 55.50 246 PRO A N 1
ATOM 1968 C CA . PRO A 1 246 ? 32.748 -17.724 -40.251 1.00 55.50 246 PRO A CA 1
ATOM 1969 C C . PRO A 1 246 ? 31.885 -16.940 -39.236 1.00 55.50 246 PRO A C 1
ATOM 1971 O O . PRO A 1 246 ? 32.413 -16.162 -38.437 1.00 55.50 246 PRO A O 1
ATOM 1974 N N . ASP A 1 247 ? 30.573 -17.159 -39.257 1.00 57.12 247 ASP A N 1
ATOM 1975 C CA . ASP A 1 247 ? 29.562 -16.537 -38.410 1.00 57.12 247 ASP A CA 1
ATOM 1976 C C . ASP A 1 247 ? 29.347 -17.326 -37.096 1.00 57.12 247 ASP A C 1
ATOM 1978 O O . ASP A 1 247 ? 29.082 -16.734 -36.056 1.00 57.12 247 ASP A O 1
ATOM 1982 N N . GLU A 1 248 ? 29.587 -18.640 -37.106 1.00 53.56 248 GLU A N 1
ATOM 1983 C CA . GLU A 1 248 ? 29.312 -19.600 -36.017 1.00 53.56 248 GLU A CA 1
ATOM 1984 C C . GLU A 1 248 ? 30.314 -19.470 -34.849 1.00 53.56 248 GLU A C 1
ATOM 1986 O O . GLU A 1 248 ? 29.968 -19.566 -33.673 1.00 53.56 248 GLU A O 1
ATOM 1991 N N . PHE A 1 249 ? 31.571 -19.117 -35.149 1.00 54.88 249 PHE A N 1
ATOM 1992 C CA . PHE A 1 249 ? 32.606 -18.868 -34.131 1.00 54.88 249 PHE A CA 1
ATOM 1993 C C . PHE A 1 249 ? 32.381 -17.558 -33.346 1.00 54.88 249 PHE A C 1
ATOM 1995 O O . PHE A 1 249 ? 33.046 -17.310 -32.333 1.00 54.88 249 PHE A O 1
ATOM 2002 N N . LYS A 1 250 ? 31.470 -16.690 -33.811 1.00 58.69 250 LYS A N 1
ATOM 2003 C CA . LYS A 1 250 ? 31.116 -15.441 -33.120 1.00 58.69 250 LYS A CA 1
ATOM 2004 C C . LYS A 1 250 ? 30.055 -15.666 -32.040 1.00 58.69 250 LYS A C 1
ATOM 2006 O O . LYS A 1 250 ? 30.170 -15.042 -30.990 1.00 58.69 250 LYS A O 1
ATOM 2011 N N . GLU A 1 251 ? 29.117 -16.589 -32.249 1.00 59.03 251 GLU A N 1
ATOM 2012 C CA . GLU A 1 251 ? 28.005 -16.863 -31.320 1.00 59.03 251 GLU A CA 1
ATOM 2013 C C . GLU A 1 251 ? 28.486 -17.499 -30.004 1.00 59.03 251 GLU A C 1
ATOM 2015 O O . GLU A 1 251 ? 28.102 -17.072 -28.919 1.00 59.03 251 GLU A O 1
ATOM 2020 N N . GLY A 1 252 ? 29.433 -18.445 -30.048 1.00 61.19 252 GLY A N 1
ATOM 2021 C CA . GLY A 1 252 ? 29.988 -19.053 -28.824 1.00 61.19 252 GLY A CA 1
ATOM 2022 C C . GLY A 1 252 ? 30.729 -18.064 -27.909 1.00 61.19 252 GLY A C 1
ATOM 2023 O O . GLY A 1 252 ? 30.748 -18.226 -26.687 1.00 61.19 252 GLY A O 1
ATOM 2024 N N . LYS A 1 253 ? 31.302 -16.998 -28.487 1.00 66.38 253 LYS A N 1
ATOM 2025 C CA . LYS A 1 253 ? 31.911 -15.894 -27.729 1.00 66.38 253 LYS A CA 1
ATOM 2026 C C . LYS A 1 253 ? 30.880 -14.948 -27.126 1.00 66.38 253 LYS A C 1
ATOM 2028 O O . LYS A 1 253 ? 31.261 -14.161 -26.271 1.00 66.38 253 LYS A O 1
ATOM 2033 N N . GLU A 1 254 ? 29.621 -14.986 -27.546 1.00 77.00 254 GLU A N 1
ATOM 2034 C CA . GLU A 1 254 ? 28.573 -14.116 -27.011 1.00 77.00 254 GLU A CA 1
ATOM 2035 C C . GLU A 1 254 ? 28.154 -14.564 -25.605 1.00 77.00 254 GLU A C 1
ATOM 2037 O O . GLU A 1 254 ? 28.158 -13.763 -24.668 1.00 77.00 254 GLU A O 1
ATOM 2042 N N . TYR A 1 255 ? 27.913 -15.865 -25.428 1.00 81.56 255 TYR A N 1
ATOM 2043 C CA . TYR A 1 255 ? 27.451 -16.431 -24.157 1.00 81.56 255 TYR A CA 1
ATOM 2044 C C . TYR A 1 255 ? 28.562 -16.553 -23.099 1.00 81.56 255 TYR A C 1
ATOM 2046 O O . TYR A 1 255 ? 28.322 -16.292 -21.919 1.00 81.56 255 TYR A O 1
ATOM 2054 N N . PHE A 1 256 ? 29.792 -16.899 -23.507 1.00 85.75 256 PHE A N 1
ATOM 2055 C CA . PHE A 1 256 ? 30.907 -17.208 -22.594 1.00 85.75 256 PHE A CA 1
ATOM 2056 C C . PHE A 1 256 ? 32.111 -16.259 -22.731 1.00 85.75 256 PHE A C 1
ATOM 2058 O O . PHE A 1 256 ? 33.262 -16.679 -22.622 1.00 85.75 256 PHE A O 1
ATOM 2065 N N . ASN A 1 257 ? 31.869 -14.963 -22.970 1.00 83.94 257 ASN A N 1
ATOM 2066 C CA . ASN A 1 257 ? 32.956 -13.977 -23.095 1.00 83.94 257 ASN A CA 1
ATOM 2067 C C . ASN A 1 257 ? 33.585 -13.591 -21.748 1.00 83.94 257 ASN A C 1
ATOM 2069 O O . ASN A 1 257 ? 34.796 -13.472 -21.606 1.00 83.94 257 ASN A O 1
ATOM 2073 N N . ASN A 1 258 ? 32.723 -13.344 -20.760 1.00 87.12 258 ASN A N 1
ATOM 2074 C CA . ASN A 1 258 ? 33.068 -12.807 -19.448 1.00 87.12 258 ASN A CA 1
ATOM 2075 C C . ASN A 1 258 ? 32.329 -13.598 -18.368 1.00 87.12 258 ASN A C 1
ATOM 2077 O O . ASN A 1 258 ? 31.259 -14.154 -18.626 1.00 87.12 258 ASN A O 1
ATOM 2081 N N . ILE A 1 259 ? 32.845 -13.581 -17.138 1.00 86.75 259 ILE A N 1
ATOM 2082 C CA . ILE A 1 259 ? 32.258 -14.309 -16.000 1.00 86.75 259 ILE A CA 1
ATOM 2083 C C . ILE A 1 259 ? 30.786 -13.917 -15.781 1.00 86.75 259 ILE A C 1
ATOM 2085 O O . ILE A 1 259 ? 29.942 -14.792 -15.628 1.00 86.75 259 ILE A O 1
ATOM 2089 N N . THR A 1 260 ? 30.451 -12.622 -15.837 1.00 88.19 260 THR A N 1
ATOM 2090 C CA . THR A 1 260 ? 29.074 -12.135 -15.637 1.00 88.19 260 THR A CA 1
ATOM 2091 C C . THR A 1 260 ? 28.110 -12.628 -16.716 1.00 88.19 260 THR A C 1
ATOM 2093 O O . THR A 1 260 ? 27.030 -13.107 -16.387 1.00 88.19 260 THR A O 1
ATOM 2096 N N . MET A 1 261 ? 28.500 -12.557 -17.993 1.00 84.88 261 MET A N 1
ATOM 2097 C CA . MET A 1 261 ? 27.653 -13.028 -19.099 1.00 84.88 261 MET A CA 1
ATOM 2098 C C . MET A 1 261 ? 27.508 -14.548 -19.090 1.00 84.88 261 MET A C 1
ATOM 2100 O O . MET A 1 261 ? 26.414 -15.055 -19.322 1.00 84.88 261 MET A O 1
ATOM 2104 N N . SER A 1 262 ? 28.575 -15.260 -18.723 1.00 89.19 262 SER A N 1
ATOM 2105 C CA . SER A 1 262 ? 28.549 -16.715 -18.553 1.00 89.19 262 SER A CA 1
ATOM 2106 C C . SER A 1 262 ? 27.584 -17.110 -17.438 1.00 89.19 262 SER A C 1
ATOM 2108 O O . SER A 1 262 ? 26.753 -17.992 -17.622 1.00 89.19 262 SER A O 1
ATOM 2110 N N . PHE A 1 263 ? 27.646 -16.420 -16.294 1.00 91.00 263 PHE A N 1
ATOM 2111 C CA . PHE A 1 263 ? 26.749 -16.666 -15.169 1.00 91.00 263 PHE A CA 1
ATOM 2112 C C . PHE A 1 263 ? 25.288 -16.390 -15.530 1.00 91.00 263 PHE A C 1
ATOM 2114 O O . PHE A 1 263 ? 24.438 -17.224 -15.248 1.00 91.00 263 PHE A O 1
ATOM 2121 N N . ILE A 1 264 ? 24.990 -15.264 -16.188 1.00 91.69 264 ILE A N 1
ATOM 2122 C CA . ILE A 1 264 ? 23.624 -14.949 -16.634 1.00 91.69 264 ILE A CA 1
ATOM 2123 C C . ILE A 1 264 ? 23.139 -15.991 -17.646 1.00 91.69 264 ILE A C 1
ATOM 2125 O O . ILE A 1 264 ? 22.027 -16.486 -17.512 1.00 91.69 264 ILE A O 1
ATOM 2129 N N . SER A 1 265 ? 23.970 -16.372 -18.615 1.00 89.19 265 SER A N 1
ATOM 2130 C CA . SER A 1 265 ? 23.610 -17.378 -19.622 1.00 89.19 265 SER A CA 1
ATOM 2131 C C . SER A 1 265 ? 23.316 -18.741 -18.991 1.00 89.19 265 SER A C 1
ATOM 2133 O O . SER A 1 265 ? 22.364 -19.402 -19.401 1.00 89.19 265 SER A O 1
ATOM 2135 N N . LEU A 1 266 ? 24.079 -19.132 -17.963 1.00 89.69 266 LEU A N 1
ATOM 2136 C CA . LEU A 1 266 ? 23.837 -20.343 -17.175 1.00 89.69 266 LEU A CA 1
ATOM 2137 C C . LEU A 1 266 ? 22.609 -20.215 -16.260 1.00 89.69 266 LEU A C 1
ATOM 2139 O O . LEU A 1 266 ? 21.875 -21.180 -16.100 1.00 89.69 266 LEU A O 1
ATOM 2143 N N . LEU A 1 267 ? 22.342 -19.039 -15.691 1.00 90.75 267 LEU A N 1
ATOM 2144 C CA . LEU A 1 267 ? 21.145 -18.783 -14.884 1.00 90.75 267 LEU A CA 1
ATOM 2145 C C . LEU A 1 267 ? 19.868 -18.830 -15.739 1.00 90.75 267 LEU A C 1
ATOM 2147 O O . LEU A 1 267 ? 18.860 -19.388 -15.322 1.00 90.75 267 LEU A O 1
ATOM 2151 N N . VAL A 1 268 ? 19.911 -18.282 -16.953 1.00 91.69 268 VAL A N 1
ATOM 2152 C CA . VAL A 1 268 ? 18.821 -18.396 -17.933 1.00 91.69 268 VAL A CA 1
ATOM 2153 C C . VAL A 1 268 ? 18.673 -19.851 -18.390 1.00 91.69 268 VAL A C 1
ATOM 2155 O O . VAL A 1 268 ? 17.547 -20.339 -18.506 1.00 91.69 268 VAL A O 1
ATOM 2158 N N . LEU A 1 269 ? 19.789 -20.571 -18.557 1.00 90.31 269 LEU A N 1
ATOM 2159 C CA . LEU A 1 269 ? 19.779 -22.001 -18.867 1.00 90.31 269 LEU A CA 1
ATOM 2160 C C . LEU A 1 269 ? 19.190 -22.843 -17.738 1.00 90.31 269 LEU A C 1
ATOM 2162 O O . LEU A 1 269 ? 18.488 -23.801 -18.034 1.00 90.31 269 LEU A O 1
ATOM 2166 N N . LEU A 1 270 ? 19.397 -22.471 -16.474 1.00 92.25 270 LEU A N 1
ATOM 2167 C CA . LEU A 1 270 ? 18.748 -23.116 -15.331 1.00 92.25 270 LEU A CA 1
ATOM 2168 C C . LEU A 1 270 ? 17.218 -23.046 -15.448 1.00 92.25 270 LEU A C 1
ATOM 2170 O O . LEU A 1 270 ? 16.531 -23.992 -15.104 1.00 92.25 270 LEU A O 1
ATOM 2174 N N . THR A 1 271 ? 16.685 -21.952 -16.001 1.00 93.00 271 THR A N 1
ATOM 2175 C CA . THR A 1 27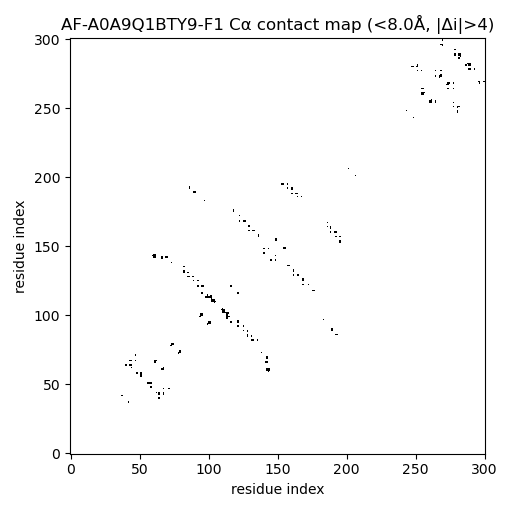1 ? 15.249 -21.823 -16.319 1.00 93.00 271 THR A CA 1
ATOM 2176 C C . THR A 1 271 ? 14.859 -22.431 -17.672 1.00 93.00 271 THR A C 1
ATOM 2178 O O . THR A 1 271 ? 13.718 -22.300 -18.106 1.00 93.00 271 THR A O 1
ATOM 2181 N N . THR A 1 272 ? 15.799 -23.078 -18.367 1.00 90.94 272 THR A N 1
ATOM 2182 C CA . THR A 1 272 ? 15.679 -23.692 -19.705 1.00 90.94 272 THR A CA 1
ATOM 2183 C C . THR A 1 272 ? 15.250 -22.756 -20.843 1.00 90.94 272 THR A C 1
ATOM 2185 O O . THR A 1 272 ? 14.941 -23.215 -21.940 1.00 90.94 272 THR A O 1
ATOM 2188 N N . ALA A 1 273 ? 15.288 -21.435 -20.640 1.00 90.19 273 ALA A N 1
ATOM 2189 C CA . ALA A 1 273 ? 14.759 -20.457 -21.595 1.00 90.19 273 ALA A CA 1
ATOM 2190 C C . ALA A 1 273 ? 15.625 -20.257 -22.857 1.00 90.19 273 ALA A C 1
ATOM 2192 O O . ALA A 1 273 ? 15.139 -19.717 -23.847 1.00 90.19 273 ALA A O 1
ATOM 2193 N N . ASN A 1 274 ? 16.893 -20.677 -22.831 1.00 88.75 274 ASN A N 1
ATOM 2194 C CA . ASN A 1 274 ? 17.857 -20.559 -23.937 1.00 88.75 274 ASN A CA 1
ATOM 2195 C C . ASN A 1 274 ? 18.429 -21.923 -24.391 1.00 88.75 274 ASN A C 1
ATOM 2197 O O . ASN A 1 274 ? 19.527 -21.981 -24.947 1.00 88.75 274 ASN A O 1
ATOM 2201 N N . ASN A 1 275 ? 17.714 -23.025 -24.136 1.00 87.56 275 ASN A N 1
ATOM 2202 C CA . ASN A 1 275 ? 18.045 -24.358 -24.653 1.00 87.56 275 ASN A CA 1
ATOM 2203 C C . ASN A 1 275 ? 17.393 -24.555 -26.043 1.00 87.56 275 ASN A C 1
ATOM 2205 O O . ASN A 1 275 ? 16.175 -24.389 -26.128 1.00 87.56 275 ASN A O 1
ATOM 2209 N N . PRO A 1 276 ? 18.118 -24.929 -27.122 1.00 87.81 276 PRO A N 1
ATOM 2210 C CA . PRO A 1 276 ? 19.519 -25.370 -27.190 1.00 87.81 276 PRO A CA 1
ATOM 2211 C C . PRO A 1 276 ? 20.537 -24.279 -27.563 1.00 87.81 276 PRO A C 1
ATOM 2213 O O . PRO A 1 276 ? 21.729 -24.570 -27.660 1.00 87.81 276 PRO A O 1
ATOM 2216 N N . ASP A 1 277 ? 20.106 -23.039 -27.771 1.00 88.06 277 ASP A N 1
ATOM 2217 C CA . ASP A 1 277 ? 20.925 -21.970 -28.359 1.00 88.06 277 ASP A CA 1
ATOM 2218 C C . ASP A 1 277 ? 22.265 -21.752 -27.635 1.00 88.06 277 ASP A C 1
ATOM 2220 O O . ASP A 1 277 ? 23.311 -21.639 -28.273 1.00 88.06 277 ASP A O 1
ATOM 2224 N N . VAL A 1 278 ? 22.278 -21.803 -26.299 1.00 89.19 278 VAL A N 1
ATOM 2225 C CA . VAL A 1 278 ? 23.507 -21.607 -25.506 1.00 89.19 278 VAL A CA 1
ATOM 2226 C C . VAL A 1 278 ? 24.519 -22.759 -25.631 1.00 89.19 278 VAL A C 1
ATOM 2228 O O . VAL A 1 278 ? 25.719 -22.551 -25.438 1.00 89.19 278 VAL A O 1
ATOM 2231 N N . MET A 1 279 ? 24.066 -23.979 -25.947 1.00 88.81 279 MET A N 1
ATOM 2232 C CA . MET A 1 279 ? 24.931 -25.167 -26.036 1.00 88.81 279 MET A CA 1
ATOM 2233 C C . MET A 1 279 ? 25.383 -25.481 -27.465 1.00 88.81 279 MET A C 1
ATOM 2235 O O . MET A 1 279 ? 26.393 -26.169 -27.637 1.00 88.81 279 MET A O 1
ATOM 2239 N N . MET A 1 280 ? 24.669 -24.981 -28.478 1.00 87.19 280 MET A N 1
ATOM 2240 C CA . MET A 1 280 ? 24.923 -25.277 -29.892 1.00 87.19 280 MET A CA 1
ATOM 2241 C C . MET A 1 280 ? 26.362 -24.961 -30.340 1.00 87.19 280 MET A C 1
ATOM 2243 O O . MET A 1 280 ? 27.001 -25.874 -30.874 1.00 87.19 280 MET A O 1
ATOM 2247 N N . PRO A 1 281 ? 26.944 -23.777 -30.041 1.00 86.19 281 PRO A N 1
ATOM 2248 C CA . PRO A 1 281 ? 28.308 -23.460 -30.472 1.00 86.19 281 PRO A CA 1
ATOM 2249 C C . PRO A 1 281 ? 29.358 -24.407 -29.879 1.00 86.19 281 PRO A C 1
ATOM 2251 O O . PRO A 1 281 ? 30.324 -24.781 -30.541 1.00 86.19 281 PRO A O 1
ATOM 2254 N N . ALA A 1 282 ? 29.175 -24.831 -28.625 1.00 85.62 282 ALA A N 1
ATOM 2255 C CA . ALA A 1 282 ? 30.073 -25.789 -27.987 1.00 85.62 282 ALA A CA 1
ATOM 2256 C C . ALA A 1 282 ? 29.867 -27.203 -28.557 1.00 85.62 282 ALA A C 1
ATOM 2258 O O . ALA A 1 282 ? 30.839 -27.895 -28.853 1.00 85.62 282 ALA A O 1
ATOM 2259 N N . TYR A 1 283 ? 28.617 -27.620 -28.771 1.00 86.00 283 TYR A N 1
ATOM 2260 C CA . TYR A 1 283 ? 28.283 -28.927 -29.341 1.00 86.00 283 TYR A CA 1
ATOM 2261 C C . TYR A 1 283 ? 28.862 -29.127 -30.748 1.00 86.00 283 TYR A C 1
ATOM 2263 O O . TYR A 1 283 ? 29.340 -30.219 -31.066 1.00 86.00 283 TYR A O 1
ATOM 2271 N N . GLN A 1 284 ? 28.861 -28.072 -31.565 1.00 83.75 284 GLN A N 1
ATOM 2272 C CA . GLN A 1 284 ? 29.429 -28.072 -32.915 1.00 83.75 284 GLN A CA 1
ATOM 2273 C C . GLN A 1 284 ? 30.955 -28.232 -32.912 1.00 83.75 284 GLN A C 1
ATOM 2275 O O . GLN A 1 284 ? 31.492 -28.917 -33.779 1.00 83.75 284 GLN A O 1
ATOM 2280 N N . VAL A 1 285 ? 31.657 -27.677 -31.914 1.00 83.56 285 VAL A N 1
ATOM 2281 C CA . VAL A 1 285 ? 33.107 -27.891 -31.745 1.00 83.56 285 VAL A CA 1
ATOM 2282 C C . VAL A 1 285 ? 33.402 -29.322 -31.299 1.00 83.56 285 VAL A C 1
ATOM 2284 O O . VAL A 1 285 ? 34.314 -29.962 -31.819 1.00 83.56 285 VAL A O 1
ATOM 2287 N N . ASN A 1 286 ? 32.658 -29.832 -30.315 1.00 84.81 286 ASN A N 1
ATOM 2288 C CA . ASN A 1 286 ? 32.770 -31.218 -29.879 1.00 84.81 286 ASN A CA 1
ATOM 2289 C C . ASN A 1 286 ? 31.465 -31.682 -29.226 1.00 84.81 286 ASN A C 1
ATOM 2291 O O . ASN A 1 286 ? 31.009 -31.111 -28.231 1.00 84.81 286 ASN A O 1
ATOM 2295 N N . ARG A 1 287 ? 30.926 -32.803 -29.716 1.00 89.12 287 ARG A N 1
ATOM 2296 C CA . ARG A 1 287 ? 29.682 -33.400 -29.206 1.00 89.12 287 ARG A CA 1
ATOM 2297 C C . ARG A 1 287 ? 29.743 -33.703 -27.705 1.00 89.12 287 ARG A C 1
ATOM 2299 O O . ARG A 1 287 ? 28.714 -33.658 -27.033 1.00 89.12 287 ARG A O 1
ATOM 2306 N N . LEU A 1 288 ? 30.938 -33.955 -27.161 1.00 90.12 288 LEU A N 1
ATOM 2307 C CA . LEU A 1 288 ? 31.150 -34.225 -25.733 1.00 90.12 288 LEU A CA 1
ATOM 2308 C C . LEU A 1 288 ? 30.834 -33.031 -24.823 1.00 90.12 288 LEU A C 1
ATOM 2310 O O . LEU A 1 288 ? 30.508 -33.245 -23.657 1.00 90.12 288 LEU A O 1
ATOM 2314 N N . TYR A 1 289 ? 30.871 -31.791 -25.324 1.00 87.25 289 TYR A N 1
ATOM 2315 C CA . TYR A 1 289 ? 30.528 -30.625 -24.503 1.00 87.25 289 TYR A CA 1
ATOM 2316 C C . TYR A 1 289 ? 29.048 -30.601 -24.089 1.00 87.25 289 TYR A C 1
ATOM 2318 O O . TYR A 1 289 ? 28.724 -29.997 -23.068 1.00 87.25 289 TYR A O 1
ATOM 2326 N N . SER A 1 290 ? 28.158 -31.321 -24.789 1.00 89.31 290 SER A N 1
ATOM 2327 C CA . SER A 1 290 ? 26.752 -31.466 -24.369 1.00 89.31 290 SER A CA 1
ATOM 2328 C C . SER A 1 290 ? 26.603 -32.097 -22.982 1.00 89.31 290 SER A C 1
ATOM 2330 O O . SER A 1 290 ? 25.696 -31.729 -22.240 1.00 89.31 290 SER A O 1
ATOM 2332 N N . LEU A 1 291 ? 27.529 -32.976 -22.578 1.00 91.50 291 LEU A N 1
ATOM 2333 C CA . LEU A 1 291 ? 27.499 -33.626 -21.265 1.00 91.50 291 LEU A CA 1
ATOM 2334 C C . LEU A 1 291 ? 27.594 -32.624 -20.111 1.00 91.50 291 LEU A C 1
ATOM 2336 O O . LEU A 1 291 ? 26.956 -32.833 -19.081 1.00 91.50 291 LEU A O 1
ATOM 2340 N N . TYR A 1 292 ? 28.348 -31.533 -20.280 1.00 91.25 292 TYR A N 1
ATOM 2341 C CA . TYR A 1 292 ? 28.430 -30.472 -19.274 1.00 91.25 292 TYR A CA 1
ATOM 2342 C C . TYR A 1 292 ? 27.059 -29.828 -19.048 1.00 91.25 292 TYR A C 1
ATOM 2344 O O . TYR A 1 292 ? 26.614 -29.730 -17.909 1.00 91.25 292 TYR A O 1
ATOM 2352 N N . PHE A 1 293 ? 26.364 -29.460 -20.126 1.00 90.56 293 PHE A N 1
ATOM 2353 C CA . PHE A 1 293 ? 25.053 -28.816 -20.048 1.00 90.56 293 PHE A CA 1
ATOM 2354 C C . PHE A 1 293 ? 23.958 -29.766 -19.554 1.00 90.56 293 PHE A C 1
ATOM 2356 O O . PHE A 1 293 ? 23.125 -29.362 -18.750 1.00 90.56 293 PHE A O 1
ATOM 2363 N N . ILE A 1 294 ? 23.992 -31.039 -19.961 1.00 91.62 294 ILE A N 1
ATOM 2364 C CA . ILE A 1 294 ? 23.072 -32.072 -19.457 1.00 91.62 294 ILE A CA 1
ATOM 2365 C C . ILE A 1 294 ? 23.279 -32.288 -17.954 1.00 91.62 294 ILE A C 1
ATOM 2367 O O . ILE A 1 294 ? 22.313 -32.347 -17.202 1.00 91.62 294 ILE A O 1
ATOM 2371 N N . THR A 1 295 ? 24.533 -32.366 -17.503 1.00 91.56 295 THR A N 1
ATOM 2372 C CA . THR A 1 295 ? 24.851 -32.514 -16.073 1.00 91.56 295 THR A CA 1
ATOM 2373 C C . THR A 1 295 ? 24.452 -31.266 -15.289 1.00 91.56 295 THR A C 1
ATOM 2375 O O . THR A 1 295 ? 23.917 -31.379 -14.194 1.00 91.56 295 THR A O 1
ATOM 2378 N N . PHE A 1 296 ? 24.681 -30.077 -15.850 1.00 91.19 296 PHE A N 1
ATOM 2379 C CA . PHE A 1 296 ? 24.278 -28.805 -15.253 1.00 91.19 296 PHE A CA 1
ATOM 2380 C C . PHE A 1 296 ? 22.759 -28.724 -15.054 1.00 91.19 296 PHE A C 1
ATOM 2382 O O . PHE A 1 296 ? 22.317 -28.396 -13.958 1.00 91.19 296 PHE A O 1
ATOM 2389 N N . LEU A 1 297 ? 21.969 -29.087 -16.070 1.00 92.19 297 LEU A N 1
ATOM 2390 C CA . LEU A 1 297 ? 20.508 -29.143 -15.966 1.00 92.19 297 LEU A CA 1
ATOM 2391 C C . LEU A 1 297 ? 20.040 -30.240 -15.002 1.00 92.19 297 LEU A C 1
ATOM 2393 O O . LEU A 1 297 ? 19.157 -30.000 -14.194 1.00 92.19 297 LEU A O 1
ATOM 2397 N N . GLY A 1 298 ? 20.673 -31.416 -15.026 1.00 90.00 298 GLY A N 1
ATOM 2398 C CA . GLY A 1 298 ? 20.323 -32.520 -14.129 1.00 90.00 298 GLY A CA 1
ATOM 2399 C C . GLY A 1 298 ? 20.664 -32.291 -12.651 1.00 90.00 298 GLY A C 1
ATOM 2400 O O . GLY A 1 298 ? 20.150 -33.014 -11.808 1.00 90.00 298 GLY A O 1
ATOM 2401 N N . ILE A 1 299 ? 21.547 -31.337 -12.334 1.00 91.38 299 ILE A N 1
ATOM 2402 C CA . ILE A 1 299 ? 21.838 -30.896 -10.956 1.00 91.38 299 ILE A CA 1
ATOM 2403 C C . ILE A 1 299 ? 20.989 -29.672 -10.571 1.00 91.38 299 ILE A C 1
ATOM 2405 O O . ILE A 1 299 ? 20.782 -29.424 -9.386 1.00 91.38 299 ILE A O 1
ATOM 2409 N N . GLY A 1 300 ? 20.599 -28.860 -11.556 1.00 79.31 300 GLY A N 1
ATOM 2410 C CA . GLY A 1 300 ? 19.908 -27.590 -11.352 1.00 79.31 300 GLY A CA 1
ATOM 2411 C C . GLY A 1 300 ? 18.396 -27.699 -11.131 1.00 79.31 300 GLY A C 1
ATOM 2412 O O . GLY A 1 300 ? 17.836 -26.817 -10.483 1.00 79.31 300 GLY A O 1
ATOM 2413 N N . GLU A 1 301 ? 17.773 -28.754 -11.658 1.00 64.88 301 GLU A N 1
ATOM 2414 C CA . GLU A 1 301 ? 16.412 -29.209 -11.315 1.00 64.88 301 GLU A CA 1
ATOM 2415 C C . GLU A 1 301 ? 16.407 -29.988 -9.990 1.00 64.88 301 GLU A C 1
ATOM 2417 O O . GLU A 1 301 ? 15.502 -29.740 -9.160 1.00 64.88 301 GLU A O 1
#

Secondary structure (DSSP, 8-state):
--------PPPTT-------------S-STT--------HHHHHHHHHHHHHHHHT----S---HHHHHHHHHHTSHHHHHHHHHHHHHHHHHHHHSSSP---S---TTT-PPPP---HHHHHHHHHHHHHHHHHHHHHHHHHH-HHHHTT-HHHHHHHHHHHHHHHHHHHHHHHTTT-SSS-----GGGGTTTSSTTHHHHHHHHHHHHHGGG----PPPP-------------S-----PPPPTTHHHHHHHHTSSHHHHHHHHHHHHTTTTTTTTTHHHHHH-GGGHHHHHHHHHHH-

Nearest PDB structures (foldseek):
  8ouo-assembly1_B  TM=8.257E-01  e=6.751E-13  Homo sapiens
  8ouo-assembly1_A  TM=7.662E-01  e=4.729E-11  Homo sapiens
  6nq0-assembly1_A  TM=8.113E-01  e=1.500E-10  Homo sapiens
  7fhl-assembly1_C  TM=6.082E-01  e=2.138E-03  Arabidopsis thaliana
  5tua-assembly1_A  TM=5.852E-01  e=2.138E-03  Arabidopsis thaliana

Sequence (301 aa):
MENHDGDYYEPLWDQSGDFGGSEQFPDTMLQSGRTDICDSTALLQAVVFVEDAVKYRSINHKIDPVSLWYYRVYYSRPVQWLVYAAITVVHLLAFVERPSSLTWSSDPYYRGTPYQISCWAVSAIELMCLAIFTADVIMKIYLIGRKQLFKSKWLVAYVIIVIISLGDWLITTGLSCKIKDSEAIFPASKLFSHEENHAKYKKYTAKGAKMEDHDTNITLPTKSPVSPHTDTSVECLENCETPPKPDEFKEGKEYFNNITMSFISLLVLLTTANNPDVMMPAYQVNRLYSLYFITFLGIGE